Protein AF-A0A7S0X6V3-F1 (afdb_monomer)

InterPro domains:
  IPR002136 Large ribosomal subunit protein uL4 [PF00573] (30-255)
  IPR013005 Large ribosomal subunit protein uL4-like [MF_01328_B] (22-260)
  IPR013005 Large ribosomal subunit protein uL4-like [PTHR10746] (16-263)
  IPR013005 Large ribosomal subunit protein uL4-like [TIGR03953] (31-161)
  IPR023574 Large ribosomal subunit protein uL4 domain superfamily [G3DSA:3.40.1370.10] (2-264)
  IPR023574 Large ribosomal subunit protein uL4 domain superfamily [SSF52166] (16-256)

Sequence (265 aa):
MDTVSKDQGKHVDKVLQVYTIDGVPTGKEVTLPGRIFDIPLRVDIVHRVVVWQRNKRRRSTHKTKNRSEVSGTTRKARPQKGSGRARVGDLRAPQMRGGGVSHGPVLHSFATGLQRKVRRLGLKVALSAKAAEGRIVIVESLHEGVEYKTKLFLSSLD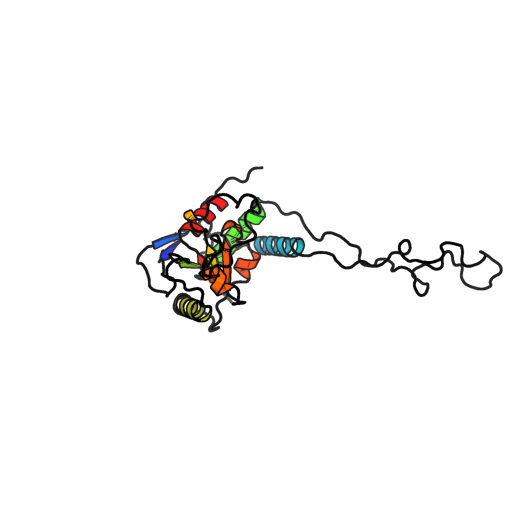RLLGRQSLAAGEKVHSVLCGEIPPTEAQGALPSKRKDTDRNDSGGRSGKMVPTWVSNAKRASKNLPHVQIMNQFGLNVYDILWHRSLALTPDALEALVLRLDAPIKR

pLDDT: mean 79.16, std 20.38, range [28.28, 97.31]

Structure (mmCIF, N/CA/C/O backbone):
data_AF-A0A7S0X6V3-F1
#
_entry.id   AF-A0A7S0X6V3-F1
#
loop_
_atom_site.group_PDB
_atom_site.id
_atom_site.type_symbol
_atom_site.label_atom_id
_atom_site.label_alt_id
_atom_site.label_comp_id
_atom_site.label_asym_id
_atom_site.label_entity_id
_atom_site.label_seq_id
_atom_site.pdbx_PDB_ins_code
_atom_site.Cartn_x
_atom_site.Cartn_y
_atom_site.Cartn_z
_atom_site.occupancy
_atom_site.B_iso_or_equiv
_atom_site.auth_seq_id
_atom_site.auth_comp_id
_atom_site.auth_asym_id
_atom_site.auth_atom_id
_atom_site.pdbx_PDB_model_num
ATOM 1 N N . MET A 1 1 ? -18.382 -18.788 -2.570 1.00 36.31 1 MET A N 1
ATOM 2 C CA . MET A 1 1 ? -18.227 -18.030 -3.827 1.00 36.31 1 MET A CA 1
ATOM 3 C C . MET A 1 1 ? -19.195 -16.851 -3.938 1.00 36.31 1 MET A C 1
ATOM 5 O O . MET A 1 1 ? -19.122 -16.186 -4.947 1.00 36.31 1 MET A O 1
ATOM 9 N N . ASP A 1 2 ? -19.942 -16.470 -2.890 1.00 37.06 2 ASP A N 1
ATOM 10 C CA . ASP A 1 2 ? -20.592 -15.149 -2.808 1.00 37.06 2 ASP A CA 1
ATOM 11 C C . ASP A 1 2 ? -20.510 -14.635 -1.360 1.00 37.06 2 ASP A C 1
ATOM 13 O O . ASP A 1 2 ? -21.331 -14.986 -0.521 1.00 37.06 2 ASP A O 1
ATOM 17 N N . THR A 1 3 ? -19.469 -13.867 -1.025 1.00 51.84 3 THR A N 1
ATOM 18 C CA . THR A 1 3 ? -19.384 -13.131 0.260 1.00 51.84 3 THR A CA 1
ATOM 19 C C . THR A 1 3 ? -19.585 -11.629 0.079 1.00 51.84 3 THR A C 1
ATOM 21 O O . THR A 1 3 ? -19.480 -10.876 1.043 1.00 51.84 3 THR A O 1
ATOM 24 N N . VAL A 1 4 ? -19.832 -11.169 -1.150 1.00 54.88 4 VAL A N 1
ATOM 25 C CA . VAL A 1 4 ? -20.069 -9.753 -1.432 1.00 54.88 4 VAL A CA 1
ATOM 26 C C . VAL A 1 4 ? -21.572 -9.520 -1.370 1.00 54.88 4 VAL A C 1
ATOM 28 O O . VAL A 1 4 ? -22.328 -10.107 -2.141 1.00 54.88 4 VAL A O 1
ATOM 31 N N . SER A 1 5 ? -22.002 -8.693 -0.419 1.00 58.12 5 SER A N 1
ATOM 32 C CA . SER A 1 5 ? -23.400 -8.287 -0.291 1.00 58.12 5 SER A CA 1
ATOM 33 C C . SER A 1 5 ? -23.900 -7.697 -1.614 1.00 58.12 5 SER A C 1
ATOM 35 O O . SER A 1 5 ? -23.288 -6.772 -2.152 1.00 58.12 5 SER A O 1
ATOM 37 N N . LYS A 1 6 ? -25.030 -8.207 -2.126 1.00 64.19 6 LYS A N 1
ATOM 38 C CA . LYS A 1 6 ? -25.701 -7.688 -3.333 1.00 64.19 6 LYS A CA 1
ATOM 39 C C . LYS A 1 6 ? -26.156 -6.227 -3.180 1.00 64.19 6 LYS A C 1
ATOM 41 O O . LYS A 1 6 ? -26.493 -5.595 -4.175 1.00 64.19 6 LYS A O 1
ATOM 46 N N . ASP A 1 7 ? -26.137 -5.691 -1.960 1.00 71.25 7 ASP A N 1
ATOM 47 C CA . ASP A 1 7 ? -26.557 -4.328 -1.630 1.00 71.25 7 ASP A CA 1
ATOM 48 C C . ASP A 1 7 ? -25.443 -3.271 -1.715 1.00 71.25 7 ASP A C 1
ATOM 50 O O . ASP A 1 7 ? -25.714 -2.097 -1.469 1.00 71.25 7 ASP A O 1
ATOM 54 N N . GLN A 1 8 ? -24.206 -3.650 -2.058 1.00 80.25 8 GLN A N 1
ATOM 55 C CA . GLN A 1 8 ? -23.086 -2.705 -2.104 1.00 80.25 8 GLN A CA 1
ATOM 56 C C . GLN A 1 8 ? -23.262 -1.646 -3.208 1.00 80.25 8 GLN A C 1
ATOM 58 O O . GLN A 1 8 ? -23.486 -1.973 -4.375 1.00 80.25 8 GLN A O 1
ATOM 63 N N . GLY A 1 9 ? -23.044 -0.376 -2.858 1.00 82.62 9 GLY A N 1
ATOM 64 C CA . GLY A 1 9 ? -23.076 0.752 -3.794 1.00 82.62 9 GLY A CA 1
ATOM 65 C C . GLY A 1 9 ? -24.333 1.617 -3.726 1.00 82.62 9 GLY A C 1
ATOM 66 O O . GLY A 1 9 ? -24.572 2.400 -4.645 1.00 82.62 9 GLY A O 1
ATOM 67 N N . LYS A 1 10 ? -25.120 1.496 -2.651 1.00 87.56 10 LYS A N 1
ATOM 68 C CA . LYS A 1 10 ? -26.278 2.360 -2.370 1.00 87.56 10 LYS A CA 1
ATOM 69 C C . LYS A 1 10 ? -25.886 3.656 -1.648 1.00 87.56 10 LYS A C 1
ATOM 71 O O . LYS A 1 10 ? -26.738 4.515 -1.445 1.00 87.56 10 LYS A O 1
ATOM 76 N N . HIS A 1 11 ? -24.608 3.811 -1.301 1.00 90.69 11 HIS A N 1
ATOM 77 C CA . HIS A 1 11 ? -24.063 4.935 -0.544 1.00 90.69 11 HIS A CA 1
ATOM 78 C C . HIS A 1 11 ? -24.711 5.114 0.833 1.00 90.69 11 HIS A C 1
ATOM 80 O O . HIS A 1 11 ? -24.843 6.240 1.309 1.00 90.69 11 HIS A O 1
ATOM 86 N N . VAL A 1 12 ? -25.082 4.009 1.480 1.00 91.69 12 VAL A N 1
ATOM 87 C CA . VAL A 1 12 ? -25.728 4.031 2.797 1.00 91.69 12 VAL A CA 1
ATOM 88 C C . VAL A 1 12 ? -24.676 4.161 3.897 1.00 91.69 12 VAL A C 1
ATOM 90 O O . VAL A 1 12 ? -23.632 3.505 3.864 1.00 91.69 12 VAL A O 1
ATOM 93 N N . ASP A 1 13 ? -24.952 5.021 4.874 1.00 93.06 13 ASP A N 1
ATOM 94 C CA . ASP A 1 13 ? -24.109 5.181 6.055 1.00 93.06 13 ASP A CA 1
ATOM 95 C C . ASP A 1 13 ? -24.223 3.951 6.967 1.00 93.06 13 ASP A C 1
ATOM 97 O O . ASP A 1 13 ? -25.305 3.395 7.164 1.00 93.06 13 ASP A O 1
ATOM 101 N N . LYS A 1 14 ? -23.098 3.516 7.541 1.00 90.31 14 LYS A N 1
ATOM 102 C CA . LYS A 1 14 ? -23.041 2.343 8.425 1.00 90.31 14 LYS A CA 1
ATOM 103 C C . LYS A 1 14 ? -22.566 2.758 9.808 1.00 90.31 14 LYS A C 1
ATOM 105 O O . LYS A 1 14 ? -21.504 3.355 9.931 1.00 90.31 14 LYS A O 1
ATOM 110 N N . VAL A 1 15 ? -23.315 2.411 10.847 1.00 93.25 15 VAL A N 1
ATOM 111 C CA . VAL A 1 15 ? -22.931 2.693 12.237 1.00 93.25 15 VAL A CA 1
ATOM 112 C C . VAL A 1 15 ? -22.128 1.516 12.788 1.00 93.25 15 VAL A C 1
ATOM 114 O O . VAL A 1 15 ? -22.522 0.361 12.624 1.00 93.25 15 VAL A O 1
ATOM 117 N N . LEU A 1 16 ? -20.977 1.801 13.399 1.00 89.88 16 LEU A N 1
ATOM 118 C CA . LEU A 1 16 ? -20.125 0.815 14.064 1.00 89.88 16 LEU A CA 1
ATOM 119 C C . LEU A 1 16 ? -19.905 1.195 15.528 1.00 89.88 16 LEU A C 1
ATOM 121 O O . LEU A 1 16 ? -19.721 2.364 15.856 1.00 89.88 16 LEU A O 1
ATOM 125 N N . GLN A 1 17 ? -19.856 0.188 16.396 1.00 90.94 17 GLN A N 1
ATOM 126 C CA . GLN A 1 17 ? -19.476 0.370 17.795 1.00 90.94 17 GLN A CA 1
ATOM 127 C C . GLN A 1 17 ? -17.963 0.556 17.938 1.00 90.94 17 GLN A C 1
ATOM 129 O O . GLN A 1 17 ? -17.173 -0.041 17.199 1.00 90.94 17 GLN A O 1
ATOM 134 N N . VAL A 1 18 ? -17.573 1.364 18.921 1.00 90.31 18 VAL A N 1
ATOM 135 C CA . VAL A 1 18 ? -16.180 1.582 19.312 1.00 90.31 18 VAL A CA 1
ATOM 136 C C . VAL A 1 18 ? -15.782 0.580 20.390 1.00 90.31 18 VAL A C 1
ATOM 138 O O . VAL A 1 18 ? -16.495 0.388 21.378 1.00 90.31 18 VAL A O 1
ATOM 141 N N . TYR A 1 19 ? -14.615 -0.029 20.203 1.00 89.12 19 TYR A N 1
ATOM 142 C CA . TYR A 1 19 ? -14.031 -0.990 21.129 1.00 89.12 19 TYR A CA 1
ATOM 143 C C . TYR A 1 19 ? -12.747 -0.442 21.752 1.00 89.12 19 TYR A C 1
ATOM 145 O O . TYR A 1 19 ? -11.976 0.272 21.113 1.00 89.12 19 TYR A O 1
ATOM 153 N N . THR A 1 20 ? -12.462 -0.837 22.985 1.00 88.06 20 THR A N 1
ATOM 154 C CA . THR A 1 20 ? -11.122 -0.727 23.570 1.00 88.06 20 THR A CA 1
ATOM 155 C C . THR A 1 20 ? -10.186 -1.760 22.927 1.00 88.06 20 THR A C 1
ATOM 157 O O . THR A 1 20 ? -10.645 -2.746 22.347 1.00 88.06 20 THR A O 1
ATOM 160 N N . ILE A 1 21 ? -8.866 -1.590 23.060 1.00 81.75 21 ILE A N 1
ATOM 161 C CA . ILE A 1 21 ? -7.863 -2.525 22.514 1.00 81.75 21 ILE A CA 1
ATOM 162 C C . ILE A 1 21 ? -8.059 -3.982 22.971 1.00 81.75 21 ILE A C 1
ATOM 164 O O . ILE A 1 21 ? -7.702 -4.903 22.244 1.00 81.75 21 ILE A O 1
ATOM 168 N N . ASP A 1 22 ? -8.670 -4.201 24.138 1.00 81.31 22 ASP A N 1
ATOM 169 C CA . ASP A 1 22 ? -8.970 -5.531 24.682 1.00 81.31 22 ASP A CA 1
ATOM 170 C C . ASP A 1 22 ? -10.305 -6.129 24.197 1.00 81.31 22 ASP A C 1
ATOM 172 O O . ASP A 1 22 ? -10.704 -7.206 24.643 1.00 81.31 22 ASP A O 1
ATOM 176 N N . GLY A 1 23 ? -11.007 -5.457 23.279 1.00 79.94 23 GLY A N 1
ATOM 177 C CA . GLY A 1 23 ? -12.264 -5.942 22.702 1.00 79.94 23 GLY A CA 1
ATOM 178 C C . GLY A 1 23 ? -13.483 -5.770 23.611 1.00 79.94 23 GLY A C 1
ATOM 179 O O . GLY A 1 23 ? -14.465 -6.504 23.468 1.00 79.94 23 GLY A O 1
ATOM 180 N N . VAL A 1 24 ? -13.418 -4.831 24.557 1.00 86.25 24 VAL A N 1
ATOM 181 C CA . VAL A 1 24 ? -14.560 -4.388 25.370 1.00 86.25 24 VAL A CA 1
ATOM 182 C C . VAL A 1 24 ? -15.268 -3.249 24.626 1.00 86.25 24 VAL A C 1
ATOM 184 O O . VAL A 1 24 ? -14.579 -2.341 24.162 1.00 86.25 24 VAL A O 1
ATOM 187 N N . PRO A 1 25 ? -16.602 -3.282 24.457 1.00 86.94 25 PRO A N 1
ATOM 188 C CA . PRO A 1 25 ? -17.326 -2.176 23.842 1.00 86.94 25 PRO A CA 1
ATOM 189 C C . PRO A 1 25 ? -17.357 -0.968 24.790 1.00 86.94 25 PRO A C 1
ATOM 191 O O . PRO A 1 25 ? -17.760 -1.097 25.944 1.00 86.94 25 PRO A O 1
ATOM 194 N N . THR A 1 26 ? -16.974 0.213 24.299 1.00 85.44 26 THR A N 1
ATOM 195 C CA . THR A 1 26 ? -17.006 1.469 25.077 1.00 85.44 26 THR A CA 1
ATOM 196 C C . THR A 1 26 ? -18.430 2.059 25.144 1.00 85.44 26 THR A C 1
ATOM 198 O O . THR A 1 26 ? -18.697 2.973 25.917 1.00 85.44 26 THR A O 1
ATOM 201 N N . GLY A 1 27 ? -19.363 1.567 24.318 1.00 85.44 27 GLY A N 1
ATOM 202 C CA . GLY A 1 27 ? -20.728 2.104 24.190 1.00 85.44 27 GLY A CA 1
ATOM 203 C C . GLY A 1 27 ? -20.831 3.357 23.311 1.00 85.44 27 GLY A C 1
ATOM 204 O O . GLY A 1 27 ? -21.928 3.848 23.068 1.00 85.44 27 GLY A O 1
ATOM 205 N N . LYS A 1 28 ? -19.701 3.859 22.799 1.00 90.06 28 LYS A N 1
ATOM 206 C CA . LYS A 1 28 ? -19.657 4.905 21.770 1.00 90.06 28 LYS A CA 1
ATOM 207 C C . LYS A 1 28 ? -19.908 4.287 20.395 1.00 90.06 28 LYS A C 1
ATOM 209 O O . LYS A 1 28 ? -19.438 3.183 20.108 1.00 90.06 28 LYS A O 1
ATOM 214 N N . GLU A 1 29 ? -20.583 5.031 19.533 1.00 92.69 29 GLU A N 1
ATOM 215 C CA . GLU A 1 29 ? -20.846 4.652 18.147 1.00 92.69 29 GLU A CA 1
ATOM 216 C C . GLU A 1 29 ? -20.225 5.668 17.192 1.00 92.69 29 GLU A C 1
ATOM 218 O O . GLU A 1 29 ? -20.128 6.857 17.496 1.00 92.69 29 GLU A O 1
ATOM 223 N N . VAL A 1 30 ? -19.775 5.189 16.036 1.00 93.44 30 VAL A N 1
ATOM 224 C CA . VAL A 1 30 ? -19.155 6.001 14.991 1.00 93.44 30 VAL A CA 1
ATOM 225 C C . VAL A 1 30 ? -19.796 5.667 13.652 1.00 93.44 30 VAL A C 1
ATOM 227 O O . VAL A 1 30 ? -19.927 4.501 13.272 1.00 93.44 30 VAL A O 1
ATOM 230 N N . THR A 1 31 ? -20.164 6.709 12.912 1.00 94.06 31 THR A N 1
ATOM 231 C CA . THR A 1 31 ? -20.789 6.586 11.594 1.00 94.06 31 THR A CA 1
ATOM 232 C C . THR A 1 31 ? -19.733 6.535 10.494 1.00 94.06 31 THR A C 1
ATOM 234 O O . THR A 1 31 ? -18.937 7.458 10.317 1.00 94.06 31 THR A O 1
ATOM 237 N N . LEU A 1 32 ? -19.750 5.465 9.702 1.00 92.75 32 LEU A N 1
ATOM 238 C CA . LEU A 1 32 ? -19.005 5.353 8.457 1.00 92.75 32 LEU A CA 1
ATOM 239 C C . LEU A 1 32 ? -19.811 5.974 7.307 1.00 92.75 32 LEU A C 1
ATOM 241 O O . LEU A 1 32 ? -20.892 5.470 6.994 1.00 92.75 32 LEU A O 1
ATOM 245 N N . PRO A 1 33 ? -19.285 7.003 6.621 1.00 94.38 33 PRO A N 1
ATOM 246 C CA . PRO A 1 33 ? -19.995 7.637 5.518 1.00 94.38 33 PRO A CA 1
ATOM 247 C C . PRO A 1 33 ? -20.059 6.736 4.271 1.00 94.38 33 PRO A C 1
ATOM 249 O O . PRO A 1 33 ? -19.025 6.367 3.695 1.00 94.38 33 PRO A O 1
ATOM 252 N N . GLY A 1 34 ? -21.264 6.462 3.771 1.00 92.44 34 GLY A N 1
ATOM 253 C CA . GLY A 1 34 ? -21.536 5.603 2.615 1.00 92.44 34 GLY A CA 1
ATOM 254 C C . GLY A 1 34 ? -20.912 6.108 1.309 1.00 92.44 34 GLY A C 1
ATOM 255 O O . GLY A 1 34 ? -20.477 5.328 0.460 1.00 92.44 34 GLY A O 1
ATOM 256 N N . ARG A 1 35 ? -20.699 7.424 1.176 1.00 93.38 35 ARG A N 1
ATOM 257 C CA . ARG A 1 35 ? -19.948 8.027 0.048 1.00 93.38 35 ARG A CA 1
ATOM 258 C C . ARG A 1 35 ? -18.486 7.556 -0.080 1.00 93.38 35 ARG A C 1
ATOM 260 O O . ARG A 1 35 ? -17.839 7.815 -1.101 1.00 93.38 35 ARG A O 1
ATOM 267 N N . ILE A 1 36 ? -17.918 6.950 0.964 1.00 93.31 36 ILE A N 1
ATOM 268 C CA . ILE A 1 36 ? -16.539 6.435 0.997 1.00 93.31 36 ILE A CA 1
ATOM 269 C C . ILE A 1 36 ? -16.519 4.926 1.244 1.00 93.31 36 ILE A C 1
ATOM 271 O O . ILE A 1 36 ? -15.701 4.241 0.627 1.00 93.31 36 ILE A O 1
ATOM 275 N N . PHE A 1 37 ? -17.385 4.442 2.135 1.00 93.44 37 PHE A N 1
ATOM 276 C CA . PHE A 1 37 ? -17.401 3.060 2.617 1.00 93.44 37 PHE A CA 1
ATOM 277 C C . PHE A 1 37 ? -18.503 2.188 1.994 1.00 93.44 37 PHE A C 1
ATOM 279 O O . PHE A 1 37 ? -18.546 0.998 2.285 1.00 93.44 37 PHE A O 1
ATOM 286 N N . ASP A 1 38 ? -19.345 2.735 1.114 1.00 93.31 38 ASP A N 1
ATOM 287 C CA . ASP A 1 38 ? -20.352 1.981 0.360 1.00 93.31 38 ASP A CA 1
ATOM 288 C C . ASP A 1 38 ? -20.376 2.402 -1.123 1.00 93.31 38 ASP A C 1
ATOM 290 O O . ASP A 1 38 ? -21.374 2.858 -1.679 1.00 93.31 38 ASP A O 1
ATOM 294 N N . ILE A 1 39 ? -19.213 2.311 -1.774 1.00 92.94 39 ILE A N 1
ATOM 295 C CA . ILE A 1 39 ? -19.074 2.459 -3.230 1.00 92.94 39 ILE A CA 1
ATOM 296 C C . ILE A 1 39 ? -19.229 1.086 -3.896 1.00 92.94 39 ILE A C 1
ATOM 298 O O . ILE A 1 39 ? -18.716 0.102 -3.348 1.00 92.94 39 ILE A O 1
ATOM 302 N N . PRO A 1 40 ? -19.844 1.003 -5.096 1.00 92.56 40 PRO A N 1
ATOM 303 C CA . PRO A 1 40 ? -19.907 -0.241 -5.857 1.00 92.56 40 PRO A CA 1
ATOM 304 C C . PRO A 1 40 ? -18.521 -0.863 -6.056 1.00 92.56 40 PRO A C 1
ATOM 306 O O . PRO A 1 40 ? -17.532 -0.176 -6.349 1.00 92.56 40 PRO A O 1
ATOM 309 N N . LEU A 1 41 ? -18.453 -2.186 -5.917 1.00 91.56 41 LEU A N 1
ATOM 310 C CA . LEU A 1 41 ? -17.210 -2.929 -6.057 1.00 91.56 41 LEU A CA 1
ATOM 311 C C . LEU A 1 41 ? -16.686 -2.837 -7.497 1.00 91.56 41 LEU A C 1
ATOM 313 O O . LEU A 1 41 ? -17.323 -3.281 -8.448 1.00 91.56 41 LEU A O 1
ATOM 317 N N . ARG A 1 42 ? -15.487 -2.271 -7.653 1.00 92.69 42 ARG A N 1
ATOM 318 C CA . ARG A 1 42 ? -14.823 -2.059 -8.946 1.00 92.69 42 ARG A CA 1
ATOM 319 C C . ARG A 1 42 ? -13.413 -2.631 -8.953 1.00 92.69 42 ARG A C 1
ATOM 321 O O . ARG A 1 42 ? -12.432 -1.944 -8.650 1.00 92.69 42 ARG A O 1
ATOM 328 N N . VAL A 1 43 ? -13.322 -3.915 -9.295 1.00 94.00 43 VAL A N 1
ATOM 329 C CA . VAL A 1 43 ? -12.063 -4.679 -9.315 1.00 94.00 43 VAL A CA 1
ATOM 330 C C . VAL A 1 43 ? -11.078 -4.117 -10.349 1.00 94.00 43 VAL A C 1
ATOM 332 O O . VAL A 1 43 ? -9.874 -4.087 -10.102 1.00 94.00 43 VAL A O 1
ATOM 335 N N . ASP A 1 44 ? -11.582 -3.581 -11.463 1.00 95.81 44 ASP A N 1
ATOM 336 C CA . ASP A 1 44 ? -10.803 -2.932 -12.524 1.00 95.81 44 ASP A CA 1
ATOM 337 C C . ASP A 1 44 ? -9.946 -1.766 -11.999 1.00 95.81 44 ASP A C 1
ATOM 339 O O . ASP A 1 44 ? -8.744 -1.680 -12.277 1.00 95.81 44 ASP A O 1
ATOM 343 N N . ILE A 1 45 ? -10.549 -0.877 -11.205 1.00 95.94 45 ILE A N 1
ATOM 344 C CA . ILE A 1 45 ? -9.874 0.297 -10.643 1.00 95.94 45 ILE A CA 1
ATOM 345 C C . ILE A 1 45 ? -8.859 -0.125 -9.586 1.00 95.94 45 ILE A C 1
ATOM 347 O O . ILE A 1 45 ? -7.728 0.371 -9.581 1.00 95.94 45 ILE A O 1
ATOM 351 N N . VAL A 1 46 ? -9.246 -1.054 -8.713 1.00 96.06 46 VAL A N 1
ATOM 352 C CA . VAL A 1 46 ? -8.373 -1.573 -7.658 1.00 96.06 46 VAL A CA 1
ATOM 353 C C . VAL A 1 46 ? -7.136 -2.234 -8.266 1.00 96.06 46 VAL A C 1
ATOM 355 O O . VAL A 1 46 ? -6.015 -1.887 -7.891 1.00 96.06 46 VAL A O 1
ATOM 358 N N . HIS A 1 47 ? -7.317 -3.094 -9.273 1.00 96.81 47 HIS A N 1
ATOM 359 C CA . HIS A 1 47 ? -6.221 -3.741 -9.990 1.00 96.81 47 HIS A CA 1
ATOM 360 C C . HIS A 1 47 ? -5.248 -2.716 -10.592 1.00 96.81 47 HIS A C 1
ATOM 362 O O . HIS A 1 47 ? -4.040 -2.801 -10.362 1.00 96.81 47 HIS A O 1
ATOM 368 N N . ARG A 1 48 ? -5.753 -1.685 -11.287 1.00 96.75 48 ARG A N 1
ATOM 369 C CA . ARG A 1 48 ? -4.905 -0.618 -11.856 1.00 96.75 48 ARG A CA 1
ATOM 370 C C . ARG A 1 48 ? -4.079 0.101 -10.790 1.00 96.75 48 ARG A C 1
ATOM 372 O O . ARG A 1 48 ? -2.896 0.361 -11.011 1.00 96.75 48 ARG A O 1
ATOM 379 N N . VAL A 1 49 ? -4.673 0.415 -9.636 1.00 97.31 49 VAL A N 1
ATOM 380 C CA . VAL A 1 49 ? -3.957 1.075 -8.533 1.00 97.31 49 VAL A CA 1
ATOM 381 C C . VAL A 1 49 ? -2.888 0.157 -7.939 1.00 97.31 49 VAL A C 1
ATOM 383 O O . VAL A 1 49 ? -1.773 0.618 -7.699 1.00 97.31 49 VAL A O 1
ATOM 386 N N . VAL A 1 50 ? -3.180 -1.132 -7.759 1.00 96.38 50 VAL A N 1
ATOM 387 C CA . VAL A 1 50 ? -2.218 -2.117 -7.238 1.00 96.38 50 VAL A CA 1
ATOM 388 C C . VAL A 1 50 ? -1.031 -2.293 -8.185 1.00 96.38 50 VAL A C 1
ATOM 390 O O . VAL A 1 50 ? 0.118 -2.219 -7.745 1.00 96.38 50 VAL A O 1
ATOM 393 N N . VAL A 1 51 ? -1.275 -2.464 -9.489 1.00 96.56 51 VAL A N 1
ATOM 394 C CA . VAL A 1 51 ? -0.200 -2.564 -10.491 1.00 96.56 51 VAL A CA 1
ATOM 395 C C . VAL A 1 51 ? 0.649 -1.295 -10.497 1.00 96.56 51 VAL A C 1
ATOM 397 O O . VAL A 1 51 ? 1.876 -1.375 -10.452 1.00 96.56 51 VAL A O 1
ATOM 400 N N . TRP A 1 52 ? 0.013 -0.121 -10.460 1.00 97.06 52 TRP A N 1
ATOM 401 C CA . TRP A 1 52 ? 0.710 1.161 -10.357 1.00 97.06 52 TRP A CA 1
ATOM 402 C C . TRP A 1 52 ? 1.609 1.239 -9.108 1.00 97.06 52 TRP A C 1
ATOM 404 O O . TRP A 1 52 ? 2.776 1.626 -9.210 1.00 97.06 52 TRP A O 1
ATOM 414 N N . GLN A 1 53 ? 1.108 0.826 -7.938 1.00 95.38 53 GLN A N 1
ATOM 415 C CA . GLN A 1 53 ? 1.882 0.802 -6.691 1.00 95.38 53 GLN A CA 1
ATOM 416 C C . GLN A 1 53 ? 3.076 -0.155 -6.773 1.00 95.38 53 GLN A C 1
ATOM 418 O O . GLN A 1 53 ? 4.187 0.232 -6.405 1.00 95.38 53 GLN A O 1
ATOM 423 N N . ARG A 1 54 ? 2.879 -1.377 -7.286 1.00 95.62 54 ARG A N 1
ATOM 424 C CA . ARG A 1 54 ? 3.956 -2.369 -7.449 1.00 95.62 54 ARG A CA 1
ATOM 425 C C . ARG A 1 54 ? 5.031 -1.878 -8.415 1.00 95.62 54 ARG A C 1
ATOM 427 O O . ARG A 1 54 ? 6.213 -1.936 -8.089 1.00 95.62 54 ARG A O 1
ATOM 434 N N . ASN A 1 55 ? 4.625 -1.320 -9.552 1.00 95.94 55 ASN A N 1
ATOM 435 C CA . ASN A 1 55 ? 5.534 -0.763 -10.549 1.00 95.94 55 ASN A CA 1
ATOM 436 C C . ASN A 1 55 ? 6.338 0.423 -10.005 1.00 95.94 55 ASN A C 1
ATOM 438 O O . ASN A 1 55 ? 7.530 0.529 -10.276 1.00 95.94 55 ASN A O 1
ATOM 442 N N . LYS A 1 56 ? 5.723 1.281 -9.178 1.00 94.38 56 LYS A N 1
ATOM 443 C CA . LYS A 1 56 ? 6.420 2.398 -8.525 1.00 94.38 56 LYS A CA 1
ATOM 444 C C . LYS A 1 56 ? 7.401 1.943 -7.434 1.00 94.38 56 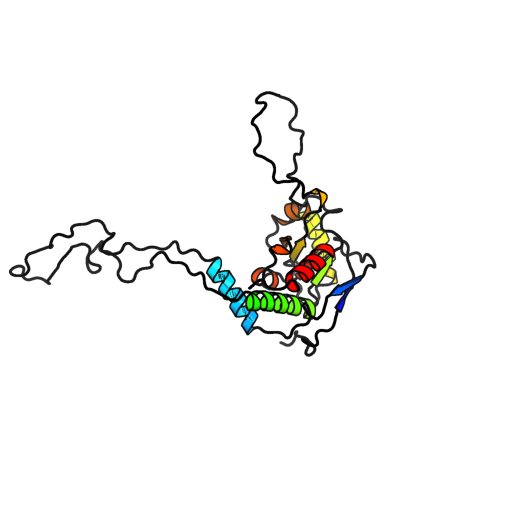LYS A C 1
ATOM 446 O O . LYS A 1 56 ? 8.412 2.604 -7.227 1.00 94.38 56 LYS A O 1
ATOM 451 N N . ARG A 1 57 ? 7.110 0.839 -6.732 1.00 93.56 57 ARG A N 1
ATOM 452 C CA . ARG A 1 57 ? 8.012 0.238 -5.727 1.00 93.56 57 ARG A CA 1
ATOM 453 C C . ARG A 1 57 ? 9.190 -0.509 -6.374 1.00 93.56 57 ARG A C 1
ATOM 455 O O . ARG A 1 57 ? 10.235 -0.654 -5.746 1.00 93.56 57 ARG A O 1
ATOM 462 N N . ARG A 1 58 ? 9.040 -0.990 -7.613 1.00 94.31 58 ARG A N 1
ATOM 463 C CA . ARG A 1 58 ? 10.066 -1.767 -8.323 1.00 94.31 58 ARG A CA 1
ATOM 464 C C . ARG A 1 58 ? 11.237 -0.881 -8.758 1.00 94.31 58 ARG A C 1
ATOM 466 O O . ARG A 1 58 ? 11.061 0.079 -9.503 1.00 94.31 58 ARG A O 1
ATOM 473 N N . ARG A 1 59 ? 12.453 -1.267 -8.367 1.00 93.50 59 ARG A N 1
ATOM 474 C CA . ARG A 1 59 ? 13.706 -0.644 -8.814 1.00 93.50 59 ARG A CA 1
ATOM 475 C C . ARG A 1 59 ? 14.404 -1.543 -9.832 1.00 93.50 59 ARG A C 1
ATOM 477 O O . ARG A 1 59 ? 14.549 -2.738 -9.591 1.00 93.50 59 ARG A O 1
ATOM 484 N N . SER A 1 60 ? 14.847 -0.981 -10.957 1.00 94.75 60 SER A N 1
ATOM 485 C CA . SER A 1 60 ? 15.753 -1.690 -11.866 1.00 94.75 60 SER A CA 1
ATOM 486 C C . SER A 1 60 ? 17.177 -1.626 -11.316 1.00 94.75 60 SER A C 1
ATOM 488 O O . SER A 1 60 ? 17.706 -0.539 -11.091 1.00 94.75 60 SER A O 1
ATOM 490 N N . THR A 1 61 ? 17.778 -2.788 -11.072 1.00 94.31 61 THR A N 1
ATOM 491 C CA . THR A 1 61 ? 19.188 -2.936 -10.662 1.00 94.31 61 THR A CA 1
ATOM 492 C C . THR A 1 61 ? 19.987 -3.810 -11.625 1.00 94.31 61 THR A C 1
ATOM 494 O O . THR A 1 61 ? 21.211 -3.756 -11.638 1.00 94.31 61 THR A O 1
ATOM 497 N N . HIS A 1 62 ? 19.305 -4.586 -12.465 1.00 92.38 62 HIS A N 1
ATOM 498 C CA . HIS A 1 62 ? 19.918 -5.355 -13.538 1.00 92.38 62 HIS A CA 1
ATOM 499 C C . HIS A 1 62 ? 20.403 -4.452 -14.680 1.00 92.38 62 HIS A C 1
ATOM 501 O O . HIS A 1 62 ? 19.643 -3.650 -15.228 1.00 92.38 62 HIS A O 1
ATOM 507 N N . LYS A 1 63 ? 21.680 -4.609 -15.034 1.00 95.44 63 LYS A N 1
ATOM 508 C CA . LYS A 1 63 ? 22.315 -3.995 -16.198 1.00 95.44 63 LYS A CA 1
ATOM 509 C C . LYS A 1 63 ? 23.330 -4.967 -16.782 1.00 95.44 63 LYS A C 1
ATOM 511 O O . LYS A 1 63 ? 24.216 -5.426 -16.065 1.00 95.44 63 LYS A O 1
ATOM 516 N N . THR A 1 64 ? 23.239 -5.241 -18.075 1.00 95.25 64 THR A N 1
ATOM 517 C CA . THR A 1 64 ? 24.320 -5.889 -18.826 1.00 95.25 64 THR A CA 1
ATOM 518 C C . THR A 1 64 ? 25.215 -4.850 -19.478 1.00 95.25 64 THR A C 1
ATOM 520 O O . THR A 1 64 ? 24.765 -3.754 -19.808 1.00 95.25 64 THR A O 1
ATOM 523 N N . LYS A 1 65 ? 26.482 -5.205 -19.701 1.00 95.06 65 LYS A N 1
ATOM 524 C CA . LYS A 1 65 ? 27.381 -4.365 -20.488 1.00 95.06 65 LYS A CA 1
ATOM 525 C C . LYS A 1 65 ? 27.048 -4.521 -21.965 1.00 95.06 65 LYS A C 1
ATOM 527 O O . LYS A 1 65 ? 27.144 -5.622 -22.516 1.00 95.06 65 LYS A O 1
ATOM 532 N N . ASN A 1 66 ? 26.688 -3.412 -22.598 1.00 94.19 66 ASN A N 1
ATOM 533 C CA . ASN A 1 66 ? 26.589 -3.365 -24.050 1.00 94.19 66 ASN A CA 1
ATOM 534 C C . ASN A 1 66 ? 27.988 -3.467 -24.672 1.00 94.19 66 ASN A C 1
ATOM 536 O O . ASN A 1 66 ? 29.000 -3.212 -24.019 1.00 94.19 66 ASN A O 1
ATOM 540 N N . ARG A 1 67 ? 28.046 -3.778 -25.969 1.00 92.62 67 ARG A N 1
ATOM 541 C CA . ARG A 1 67 ? 29.271 -3.799 -26.791 1.00 92.62 67 ARG A CA 1
ATOM 542 C C . ARG A 1 67 ? 30.221 -2.617 -26.528 1.00 92.62 67 ARG A C 1
ATOM 544 O O . ARG A 1 67 ? 31.435 -2.797 -26.501 1.00 92.62 67 ARG A O 1
ATOM 551 N N . SER A 1 68 ? 29.673 -1.414 -26.362 1.00 91.69 68 SER A N 1
ATOM 552 C CA . SER A 1 68 ? 30.436 -0.182 -26.122 1.00 91.69 68 SER A CA 1
ATOM 553 C C . SER A 1 68 ? 31.044 -0.104 -24.718 1.00 91.69 68 SER A C 1
ATOM 555 O O . SER A 1 68 ? 32.107 0.486 -24.550 1.00 91.69 68 SER A O 1
ATOM 557 N N . GLU A 1 69 ? 30.396 -0.716 -23.728 1.00 93.94 69 GLU A N 1
ATOM 558 C CA . GLU A 1 69 ? 30.785 -0.689 -22.312 1.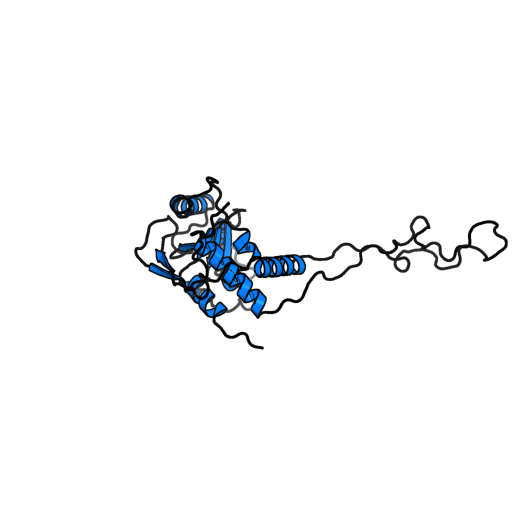00 93.94 69 GLU A CA 1
ATOM 559 C C . GLU A 1 69 ? 31.733 -1.837 -21.932 1.00 93.94 69 GLU A C 1
ATOM 561 O O . GLU A 1 69 ? 32.403 -1.786 -20.898 1.00 93.94 69 GLU A O 1
ATOM 566 N N . VAL A 1 70 ? 31.782 -2.898 -22.741 1.00 94.94 70 VAL A N 1
ATOM 567 C CA . VAL A 1 70 ? 32.732 -4.002 -22.566 1.00 94.94 70 VAL A CA 1
ATOM 568 C C . VAL A 1 70 ? 34.153 -3.526 -22.873 1.00 94.94 70 VAL A C 1
ATOM 570 O O . VAL A 1 70 ? 34.403 -2.885 -23.894 1.00 94.94 70 VAL A O 1
ATOM 573 N N . SER A 1 71 ? 35.097 -3.861 -21.992 1.00 93.44 71 SER A N 1
ATOM 574 C CA . SER A 1 71 ? 36.521 -3.586 -22.203 1.00 93.44 71 SER A CA 1
ATOM 575 C C . SER A 1 71 ? 37.099 -4.534 -23.257 1.00 93.44 71 SER A C 1
ATOM 577 O O . SER A 1 71 ? 36.809 -5.726 -23.250 1.00 93.44 71 SER A O 1
ATOM 579 N N . GLY A 1 72 ? 37.912 -4.015 -24.176 1.00 89.94 72 GLY A N 1
ATOM 580 C CA . GLY A 1 72 ? 38.525 -4.801 -25.250 1.00 89.94 72 GLY A CA 1
ATOM 581 C C . GLY A 1 72 ? 39.042 -3.929 -26.392 1.00 89.94 72 GLY A C 1
ATOM 582 O O . GLY A 1 72 ? 39.020 -2.707 -26.301 1.00 89.94 72 GLY A O 1
ATOM 583 N N . THR A 1 73 ? 39.457 -4.515 -27.511 1.00 88.88 73 THR A N 1
ATOM 584 C CA . THR A 1 73 ? 39.934 -3.740 -28.670 1.00 88.88 73 THR A CA 1
ATOM 585 C C . THR A 1 73 ? 38.788 -3.411 -29.640 1.00 88.88 73 THR A C 1
ATOM 587 O O . THR A 1 73 ? 38.028 -4.301 -30.028 1.00 88.88 73 THR A O 1
ATOM 590 N N . THR A 1 74 ? 38.674 -2.138 -30.043 1.00 88.69 74 THR A N 1
ATOM 591 C CA . THR A 1 74 ? 37.762 -1.674 -31.118 1.00 88.69 74 THR A CA 1
ATOM 592 C C . THR A 1 74 ? 38.445 -1.698 -32.491 1.00 88.69 74 THR A C 1
ATOM 594 O O . THR A 1 74 ? 37.789 -1.600 -33.526 1.00 88.69 74 THR A O 1
ATOM 597 N N . ARG A 1 75 ? 39.777 -1.859 -32.515 1.00 90.81 75 ARG A N 1
ATOM 598 C CA . ARG A 1 75 ? 40.544 -2.096 -33.740 1.00 90.81 75 ARG A CA 1
ATOM 599 C C . ARG A 1 75 ? 40.020 -3.344 -34.440 1.00 90.81 75 ARG A C 1
ATOM 601 O O . ARG A 1 75 ? 39.702 -4.350 -33.804 1.00 90.81 75 ARG A O 1
ATOM 608 N N . LYS A 1 76 ? 39.991 -3.277 -35.768 1.00 91.62 76 LYS A N 1
ATOM 609 C CA . LYS A 1 76 ? 39.609 -4.406 -36.602 1.00 91.62 76 LYS A CA 1
ATOM 610 C C . LYS A 1 76 ? 40.466 -5.630 -36.269 1.00 91.62 76 LYS A C 1
ATOM 612 O O . LYS A 1 76 ? 41.690 -5.557 -36.348 1.00 91.62 76 LYS A O 1
ATOM 617 N N . ALA A 1 77 ? 39.826 -6.744 -35.922 1.00 90.38 77 ALA A N 1
ATOM 618 C CA . ALA A 1 77 ? 40.513 -7.957 -35.481 1.00 90.38 77 ALA A CA 1
ATOM 619 C C . ALA A 1 77 ? 41.447 -8.534 -36.557 1.00 90.38 77 ALA A C 1
ATOM 621 O O . ALA A 1 77 ? 42.455 -9.156 -36.235 1.00 90.38 77 ALA A O 1
ATOM 622 N N . ARG A 1 78 ? 41.100 -8.344 -37.837 1.00 91.12 78 ARG A N 1
ATOM 623 C CA . ARG A 1 78 ? 41.869 -8.827 -38.991 1.00 91.12 78 ARG A CA 1
ATOM 624 C C . ARG A 1 78 ? 41.516 -8.087 -40.289 1.00 91.12 78 ARG A C 1
ATOM 626 O O . ARG A 1 78 ? 40.451 -7.468 -40.358 1.00 91.12 78 ARG A O 1
ATOM 633 N N . PRO A 1 79 ? 42.358 -8.167 -41.335 1.00 92.19 79 PRO A N 1
ATOM 634 C CA . PRO A 1 79 ? 42.079 -7.555 -42.633 1.00 92.19 79 PRO A CA 1
ATOM 635 C C . PRO A 1 79 ? 40.752 -8.019 -43.251 1.00 92.19 79 PRO A C 1
ATOM 637 O O . PRO A 1 79 ? 40.276 -9.128 -43.000 1.00 92.19 79 PRO A O 1
ATOM 640 N N . GLN A 1 80 ? 40.147 -7.163 -44.085 1.00 92.19 80 GLN A N 1
ATOM 641 C CA . GLN A 1 80 ? 38.841 -7.434 -44.713 1.00 92.19 80 GLN A CA 1
ATOM 642 C C . GLN A 1 80 ? 38.865 -8.645 -45.661 1.00 92.19 80 GLN A C 1
ATOM 644 O O . GLN A 1 80 ? 37.833 -9.288 -45.861 1.00 92.19 80 GLN A O 1
ATOM 649 N N . LYS A 1 81 ? 40.026 -8.925 -46.265 1.00 92.94 81 LYS A N 1
ATOM 650 C CA . LYS A 1 81 ? 40.272 -9.983 -47.254 1.00 92.94 81 LYS A CA 1
ATOM 651 C C . LYS A 1 81 ? 41.613 -10.669 -46.946 1.00 92.94 81 LYS A C 1
ATOM 653 O O . LYS A 1 81 ? 42.404 -10.128 -46.181 1.00 92.94 81 LYS A O 1
ATOM 658 N N . GLY A 1 82 ? 41.837 -11.860 -47.504 1.00 91.25 82 GLY A N 1
ATOM 659 C CA . GLY A 1 82 ? 43.105 -12.600 -47.377 1.00 91.25 82 GLY A CA 1
ATOM 660 C C . GLY A 1 82 ? 43.250 -13.488 -46.134 1.00 91.25 82 GLY A C 1
ATOM 661 O O . GLY A 1 82 ? 44.286 -14.109 -45.964 1.00 91.25 82 GLY A O 1
ATOM 662 N N . SER A 1 83 ? 42.229 -13.583 -45.268 1.00 88.75 83 SER A N 1
ATOM 663 C CA . SER A 1 83 ? 42.311 -14.367 -44.017 1.00 88.75 83 SER A CA 1
ATOM 664 C C . SER A 1 83 ? 41.549 -15.698 -44.016 1.00 88.75 83 SER A C 1
ATOM 666 O O . SER A 1 83 ? 41.575 -16.389 -43.004 1.00 88.75 83 SER A O 1
ATOM 668 N N . GLY A 1 84 ? 40.803 -16.031 -45.076 1.00 93.00 84 GLY A N 1
ATOM 669 C CA . GLY A 1 84 ? 40.077 -17.306 -45.212 1.00 93.00 84 GLY A CA 1
ATOM 670 C C . GLY A 1 84 ? 38.973 -17.600 -44.179 1.00 93.00 84 GLY A C 1
ATOM 671 O O . GLY A 1 84 ? 38.349 -18.649 -44.251 1.00 93.00 84 GLY A O 1
ATOM 672 N N . ARG A 1 85 ? 38.694 -16.707 -43.213 1.00 92.69 85 ARG A N 1
ATOM 673 C CA . ARG A 1 85 ? 37.619 -16.899 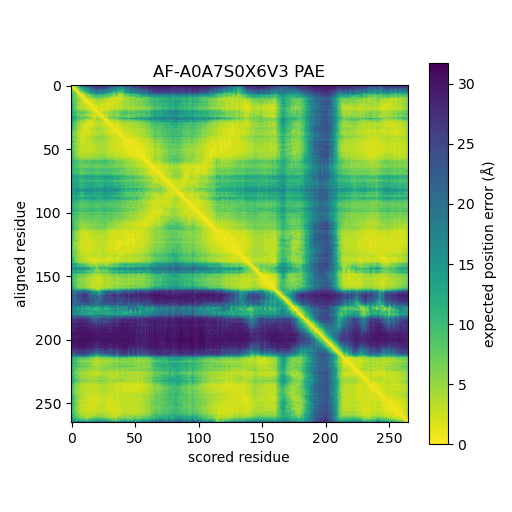-42.212 1.00 92.69 85 ARG A CA 1
ATOM 674 C C . ARG A 1 85 ? 36.599 -15.743 -42.227 1.00 92.69 85 ARG A C 1
ATOM 676 O O . ARG A 1 85 ? 36.847 -14.721 -42.859 1.00 92.69 85 ARG A O 1
ATOM 683 N N . ALA A 1 86 ? 35.483 -15.881 -41.503 1.00 91.44 86 ALA A N 1
ATOM 684 C CA . ALA A 1 86 ? 34.359 -14.923 -41.507 1.00 91.44 86 ALA A CA 1
ATOM 685 C C . ALA A 1 86 ? 34.756 -13.449 -41.261 1.00 91.44 86 ALA A C 1
ATOM 687 O O . ALA A 1 86 ? 35.636 -13.149 -40.461 1.00 91.44 86 ALA A O 1
ATOM 688 N N . ARG A 1 87 ? 34.095 -12.479 -41.892 1.00 91.25 87 ARG A N 1
ATOM 689 C CA . ARG A 1 87 ? 34.423 -11.058 -41.666 1.00 91.25 87 ARG A CA 1
ATOM 690 C C . ARG A 1 87 ? 34.120 -10.656 -40.218 1.00 91.25 87 ARG A C 1
ATOM 692 O O . ARG A 1 87 ? 33.026 -10.905 -39.729 1.00 91.25 87 ARG A O 1
ATOM 699 N N . VAL A 1 88 ? 35.087 -10.033 -39.542 1.00 91.12 88 VAL A N 1
ATOM 700 C CA . VAL A 1 88 ? 34.944 -9.558 -38.155 1.00 91.12 88 VAL A CA 1
ATOM 701 C C . VAL A 1 88 ? 35.455 -8.125 -38.060 1.00 91.12 88 VAL A C 1
ATOM 703 O O . VAL A 1 88 ? 36.520 -7.803 -38.591 1.00 91.12 88 VAL A O 1
ATOM 706 N N . GLY A 1 89 ? 34.668 -7.276 -37.402 1.00 90.62 89 GLY A N 1
ATOM 707 C CA . GLY A 1 89 ? 35.042 -5.914 -37.039 1.00 90.62 89 GLY A CA 1
ATOM 708 C C . GLY A 1 89 ? 35.833 -5.912 -35.737 1.00 90.62 89 GLY A C 1
ATOM 709 O O . GLY A 1 89 ? 37.030 -6.180 -35.738 1.00 90.62 89 GLY A O 1
ATOM 710 N N . ASP A 1 90 ? 35.156 -5.629 -34.632 1.00 90.69 90 ASP A N 1
ATOM 711 C CA . ASP A 1 90 ? 35.706 -5.574 -33.280 1.00 90.69 90 ASP A CA 1
ATOM 712 C C . ASP A 1 90 ? 35.574 -6.907 -32.527 1.00 90.69 90 ASP A C 1
ATOM 714 O O . ASP A 1 90 ? 34.698 -7.728 -32.795 1.00 90.69 90 ASP A O 1
ATOM 718 N N . LEU A 1 91 ? 36.444 -7.115 -31.533 1.00 90.81 91 LEU A N 1
ATOM 719 C CA . LEU A 1 91 ? 36.404 -8.307 -30.672 1.00 90.81 91 LEU A CA 1
ATOM 720 C C . LEU A 1 91 ? 35.355 -8.199 -29.549 1.00 90.81 91 LEU A C 1
ATOM 722 O O . LEU A 1 91 ? 35.085 -9.188 -28.879 1.00 90.81 91 LEU A O 1
ATOM 726 N N . ARG A 1 92 ? 34.747 -7.018 -29.357 1.00 94.31 92 ARG A N 1
ATOM 727 C CA . ARG A 1 92 ? 33.695 -6.756 -28.352 1.00 94.31 92 ARG A CA 1
ATOM 728 C C . ARG A 1 92 ? 32.284 -7.156 -28.816 1.00 94.31 92 ARG A C 1
ATOM 730 O O . ARG A 1 92 ? 31.316 -6.961 -28.078 1.00 94.31 92 ARG A O 1
ATOM 737 N N . ALA A 1 93 ? 32.151 -7.651 -30.045 1.00 92.25 93 ALA A N 1
ATOM 738 C CA . ALA A 1 93 ? 30.873 -8.016 -30.643 1.00 92.25 93 ALA A CA 1
ATOM 739 C C . ALA A 1 93 ? 30.193 -9.185 -29.891 1.00 92.25 93 ALA A C 1
ATOM 741 O O . ALA A 1 93 ? 30.898 -10.052 -29.378 1.00 92.25 93 ALA A O 1
ATOM 742 N N . PRO A 1 94 ? 28.849 -9.252 -29.833 1.00 94.56 94 PRO A N 1
ATOM 743 C CA . PRO A 1 94 ? 28.113 -10.220 -29.006 1.00 94.56 94 PRO A CA 1
ATOM 744 C C . PRO A 1 94 ? 28.383 -11.691 -29.345 1.00 94.56 94 PRO A C 1
ATOM 746 O O . PRO A 1 94 ? 28.318 -12.548 -28.472 1.00 94.56 94 PRO A O 1
ATOM 749 N N . GLN A 1 95 ? 28.710 -11.994 -30.602 1.00 92.50 95 GLN A N 1
ATOM 750 C CA . GLN A 1 95 ? 29.064 -13.343 -31.047 1.00 92.50 95 GLN A CA 1
ATOM 751 C C . GLN A 1 95 ? 30.465 -13.795 -30.599 1.00 92.50 95 GLN A C 1
ATOM 753 O O . GLN A 1 95 ? 30.806 -14.970 -30.719 1.00 92.50 95 GLN A O 1
ATOM 758 N N . MET A 1 96 ? 31.306 -12.870 -30.129 1.00 91.44 96 MET A N 1
ATOM 759 C CA . MET A 1 96 ? 32.651 -13.164 -29.640 1.00 91.44 96 MET A CA 1
ATOM 760 C C . MET A 1 96 ? 32.605 -13.553 -28.158 1.00 91.44 96 MET A C 1
ATOM 762 O O . MET A 1 96 ? 31.805 -13.031 -27.382 1.00 91.44 96 MET A O 1
ATOM 766 N N . ARG A 1 97 ? 33.514 -14.436 -27.726 1.00 91.81 97 ARG A N 1
ATOM 767 C CA . ARG A 1 9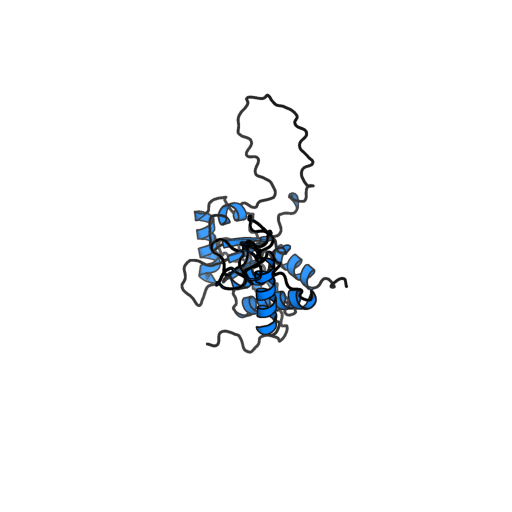7 ? 33.667 -14.766 -26.300 1.00 91.81 97 ARG A CA 1
ATOM 768 C C . ARG A 1 97 ? 34.099 -13.519 -25.524 1.00 91.81 97 ARG A C 1
ATOM 770 O O . ARG A 1 97 ? 35.066 -12.868 -25.905 1.00 91.81 97 ARG A O 1
ATOM 777 N N . GLY A 1 98 ? 33.382 -13.200 -24.446 1.00 91.44 98 GLY A N 1
ATOM 778 C CA . GLY A 1 98 ? 33.609 -11.982 -23.661 1.00 91.44 98 GLY A CA 1
ATOM 779 C C . GLY A 1 98 ? 33.067 -10.699 -24.305 1.00 91.44 98 GLY A C 1
ATOM 780 O O . GLY A 1 98 ? 33.347 -9.616 -23.797 1.00 91.44 98 GLY A O 1
ATOM 781 N N . GLY A 1 99 ? 32.309 -10.803 -25.403 1.00 93.94 99 GLY A N 1
ATOM 782 C CA . GLY A 1 99 ? 31.624 -9.679 -26.037 1.00 93.94 99 GLY A CA 1
ATOM 783 C C . GLY A 1 99 ? 30.452 -9.131 -25.218 1.00 93.94 99 GLY A C 1
ATOM 784 O O . GLY A 1 99 ? 30.014 -9.726 -24.233 1.00 93.94 99 GLY A O 1
ATOM 785 N N . GLY A 1 100 ? 29.940 -7.966 -25.623 1.00 95.12 100 GLY A N 1
ATOM 786 C CA . GLY A 1 100 ? 28.767 -7.357 -24.984 1.00 95.12 100 GLY A CA 1
ATOM 787 C C . GLY A 1 100 ? 27.479 -8.132 -25.241 1.00 95.12 100 GLY A C 1
ATOM 788 O O . GLY A 1 100 ? 27.345 -8.800 -26.259 1.00 95.12 100 GLY A O 1
ATOM 789 N N . VAL A 1 101 ? 26.501 -8.013 -24.345 1.00 96.19 101 VAL A N 1
ATOM 790 C CA . VAL A 1 101 ? 25.199 -8.683 -24.500 1.00 96.19 101 VAL A CA 1
ATOM 791 C C . VAL A 1 101 ? 24.292 -7.837 -25.395 1.00 96.19 101 VAL A C 1
ATOM 793 O O . VAL A 1 101 ? 24.081 -6.657 -25.117 1.00 96.19 101 VAL A O 1
ATOM 796 N N . SER A 1 102 ? 23.744 -8.425 -26.463 1.00 94.12 102 SER A N 1
ATOM 797 C CA . SER A 1 102 ? 22.746 -7.755 -27.311 1.00 94.12 102 SER A CA 1
ATOM 798 C C . SER A 1 102 ? 21.350 -7.874 -26.700 1.00 94.12 102 SER A C 1
ATOM 800 O O . SER A 1 102 ? 20.991 -8.943 -26.214 1.00 94.12 102 SER A O 1
ATOM 802 N N . HIS A 1 103 ? 20.571 -6.787 -26.720 1.00 93.94 103 HIS A N 1
ATOM 803 C CA . HIS A 1 103 ? 19.224 -6.702 -26.123 1.00 93.94 103 HIS A CA 1
ATOM 804 C C . HIS A 1 103 ? 19.146 -7.155 -24.655 1.00 93.94 103 HIS A C 1
ATOM 806 O O . HIS A 1 103 ? 18.100 -7.593 -24.178 1.00 93.94 103 HIS A O 1
ATOM 812 N N . GLY A 1 104 ? 20.259 -7.040 -23.930 1.00 93.81 104 GLY A N 1
ATOM 813 C CA . GLY A 1 104 ? 20.294 -7.322 -22.506 1.00 93.81 104 GLY A CA 1
ATOM 814 C C . GLY A 1 104 ? 19.579 -6.240 -21.685 1.00 93.81 104 GLY A C 1
ATOM 815 O O . GLY A 1 104 ? 19.288 -5.148 -22.185 1.00 93.81 104 GLY A O 1
ATOM 816 N N . PRO A 1 105 ? 19.270 -6.525 -20.412 1.00 94.94 105 PRO A N 1
ATOM 817 C CA . PRO A 1 105 ? 18.591 -5.580 -19.542 1.00 94.94 105 PRO A CA 1
ATOM 818 C C . PRO A 1 105 ? 19.401 -4.295 -19.344 1.00 94.94 105 PRO A C 1
ATOM 820 O O . PRO A 1 105 ? 20.602 -4.321 -19.065 1.00 94.94 105 PRO A O 1
ATOM 823 N N . VAL A 1 106 ? 18.703 -3.164 -19.420 1.00 92.56 106 VAL A N 1
ATOM 824 C CA . VAL A 1 106 ? 19.240 -1.824 -19.156 1.00 92.56 106 VAL A CA 1
ATOM 825 C C . VAL A 1 106 ? 18.558 -1.242 -17.916 1.00 92.56 106 VAL A C 1
ATOM 827 O O . VAL A 1 106 ? 17.387 -1.530 -17.641 1.00 92.56 106 VAL A O 1
ATOM 830 N N . LEU A 1 107 ? 19.274 -0.399 -17.166 1.00 94.50 107 LEU A N 1
ATOM 831 C CA . LEU A 1 107 ? 18.679 0.371 -16.072 1.00 94.50 107 LEU A CA 1
ATOM 832 C C . LEU A 1 107 ? 17.578 1.279 -16.628 1.00 94.50 107 LEU A C 1
ATOM 834 O O . LEU A 1 107 ? 17.829 2.125 -17.479 1.00 94.50 107 LEU A O 1
ATOM 838 N N . HIS A 1 108 ? 16.360 1.104 -16.132 1.00 91.81 108 HIS A N 1
ATOM 839 C CA . HIS A 1 108 ? 15.198 1.895 -16.519 1.00 91.81 108 HIS A CA 1
ATOM 840 C C . HIS A 1 108 ? 14.229 2.011 -15.339 1.00 91.81 108 HIS A C 1
ATOM 842 O O . HIS A 1 108 ? 14.350 1.298 -14.339 1.00 91.81 108 HIS A O 1
ATOM 848 N N . SER A 1 109 ? 13.265 2.922 -15.440 1.00 94.38 109 SER A N 1
ATOM 849 C CA . SER A 1 109 ? 12.195 3.051 -14.452 1.00 94.38 109 SER A CA 1
ATOM 850 C C . SER A 1 109 ? 10.980 2.234 -14.879 1.00 94.38 109 SER A C 1
ATOM 852 O O . SER A 1 109 ? 10.534 2.345 -16.017 1.00 94.38 109 SER A O 1
ATOM 854 N N . PHE A 1 110 ? 10.417 1.455 -13.954 1.00 94.88 110 PHE A N 1
ATOM 855 C CA . PHE A 1 110 ? 9.136 0.767 -14.152 1.00 94.88 110 PHE A CA 1
ATOM 856 C C . PHE A 1 110 ? 7.934 1.651 -13.785 1.00 94.88 110 PHE A C 1
ATOM 858 O O . PHE A 1 110 ? 6.788 1.238 -13.956 1.00 94.88 110 PHE A O 1
ATOM 865 N N . ALA A 1 111 ? 8.167 2.847 -13.234 1.00 95.56 111 ALA A N 1
ATOM 866 C CA . ALA A 1 111 ? 7.103 3.694 -12.717 1.00 95.56 111 ALA A CA 1
ATOM 867 C C . ALA A 1 111 ? 6.161 4.154 -13.839 1.00 95.56 111 ALA A C 1
ATOM 869 O O . ALA A 1 111 ? 6.585 4.716 -14.844 1.00 95.56 111 ALA A O 1
ATOM 870 N N . THR A 1 112 ? 4.862 3.960 -13.623 1.00 94.88 112 THR A N 1
ATOM 871 C CA . THR A 1 112 ? 3.797 4.375 -14.545 1.00 94.88 112 THR A CA 1
ATOM 872 C C . THR A 1 112 ? 3.001 5.541 -13.959 1.00 94.88 112 THR A C 1
ATOM 874 O O . THR A 1 112 ? 2.912 5.719 -12.738 1.00 94.88 112 THR A O 1
ATOM 877 N N . GLY A 1 113 ? 2.429 6.374 -14.829 1.00 95.19 113 GLY A N 1
ATOM 878 C CA . GLY A 1 113 ? 1.498 7.432 -14.439 1.00 95.19 113 GLY A CA 1
ATOM 879 C C . GLY A 1 113 ? 0.100 6.875 -14.149 1.00 95.19 113 GLY A C 1
ATOM 880 O O . GLY A 1 113 ? -0.330 5.907 -14.762 1.00 95.19 113 GLY A O 1
ATOM 881 N N . LEU A 1 114 ? -0.625 7.501 -13.219 1.00 94.94 114 LEU A N 1
ATOM 882 C CA . LEU A 1 114 ? -2.041 7.204 -12.959 1.00 94.94 114 LEU A CA 1
ATOM 883 C C . LEU A 1 114 ? -2.732 8.457 -12.422 1.00 94.94 114 LEU A C 1
ATOM 885 O O . LEU A 1 114 ? -2.155 9.137 -11.568 1.00 94.94 114 LEU A O 1
ATOM 889 N N . GLN A 1 115 ? -3.947 8.762 -12.880 1.00 95.25 115 GLN A N 1
ATOM 890 C CA . GLN A 1 115 ? -4.674 9.967 -12.476 1.00 95.25 115 GLN A CA 1
ATOM 891 C C . GLN A 1 115 ? -4.991 9.955 -10.972 1.00 95.25 115 GLN A C 1
ATOM 893 O O . GLN A 1 115 ? -5.374 8.932 -10.401 1.00 95.25 115 GLN A O 1
ATOM 898 N N . ARG A 1 116 ? -4.896 11.120 -10.315 1.00 92.81 116 ARG A N 1
ATOM 899 C CA . ARG A 1 116 ? -5.154 11.262 -8.865 1.00 92.81 116 ARG A CA 1
ATOM 900 C C . ARG A 1 116 ? -6.579 10.844 -8.482 1.00 92.81 116 ARG A C 1
ATOM 902 O O . ARG A 1 116 ? -6.760 10.186 -7.461 1.00 92.81 116 ARG A O 1
ATOM 909 N N . LYS A 1 117 ? -7.563 11.160 -9.334 1.00 93.94 117 LYS A N 1
ATOM 910 C CA . LYS A 1 117 ? -8.971 10.753 -9.173 1.00 93.94 117 LYS A CA 1
ATOM 911 C C . LYS A 1 117 ? -9.120 9.228 -9.124 1.00 93.94 117 LYS A C 1
ATOM 913 O O . LYS A 1 117 ? -9.778 8.715 -8.228 1.00 93.94 117 LYS A O 1
ATOM 918 N N . VAL A 1 118 ? -8.432 8.510 -10.016 1.00 95.38 118 VAL A N 1
ATOM 919 C CA . VAL A 1 118 ? -8.449 7.037 -10.072 1.00 95.38 118 VAL A CA 1
ATOM 920 C C . VAL A 1 118 ? -7.799 6.430 -8.828 1.00 95.38 118 VAL A C 1
ATOM 922 O O . VAL A 1 118 ? -8.344 5.497 -8.249 1.00 95.38 118 VAL A O 1
ATOM 925 N N . ARG A 1 119 ? -6.681 6.998 -8.352 1.00 94.38 119 ARG A N 1
ATOM 926 C CA . ARG A 1 119 ? -6.036 6.553 -7.099 1.00 94.38 119 ARG A CA 1
ATOM 927 C C . ARG A 1 119 ? -6.964 6.698 -5.894 1.00 94.38 119 ARG A C 1
ATOM 929 O O . ARG A 1 119 ? -7.065 5.778 -5.089 1.00 94.38 119 ARG A O 1
ATOM 936 N N . ARG A 1 120 ? -7.644 7.846 -5.778 1.00 93.94 120 ARG A N 1
ATOM 937 C CA . ARG A 1 120 ? -8.602 8.103 -4.697 1.00 93.94 120 ARG A CA 1
ATOM 938 C C . ARG A 1 120 ? -9.797 7.156 -4.783 1.00 93.94 120 ARG A C 1
ATOM 940 O O . ARG A 1 120 ? -10.181 6.594 -3.766 1.00 93.94 120 ARG A O 1
ATOM 947 N N . LEU A 1 121 ? -10.338 6.949 -5.983 1.00 95.00 121 LEU A N 1
ATOM 948 C CA . LEU A 1 121 ? -11.433 6.009 -6.207 1.00 95.00 121 LEU A CA 1
ATOM 949 C C . LEU A 1 121 ? -11.038 4.584 -5.803 1.00 95.00 121 LEU A C 1
ATOM 951 O O . LEU A 1 121 ? -11.781 3.948 -5.068 1.00 95.00 121 LEU A O 1
ATOM 955 N N . GLY A 1 122 ? -9.851 4.111 -6.195 1.00 95.88 122 GLY A N 1
ATOM 956 C CA . GLY A 1 122 ? -9.372 2.783 -5.800 1.00 95.88 122 GLY A CA 1
ATOM 957 C C . GLY A 1 122 ? -9.238 2.614 -4.287 1.00 95.88 122 GLY A C 1
ATOM 958 O O . GLY A 1 122 ? -9.542 1.544 -3.769 1.00 95.88 122 GLY A O 1
ATOM 959 N N . LEU A 1 123 ? -8.860 3.676 -3.568 1.00 94.44 123 LEU A N 1
ATOM 960 C CA . LEU A 1 123 ? -8.841 3.661 -2.106 1.00 94.44 123 LEU A CA 1
ATOM 961 C C . LEU A 1 123 ? -10.248 3.552 -1.507 1.00 94.44 123 LEU A C 1
ATOM 963 O O . LEU A 1 123 ? -10.452 2.737 -0.613 1.00 94.44 123 LEU A O 1
ATOM 967 N N . LYS A 1 124 ? -11.223 4.312 -2.022 1.00 95.06 124 LYS A N 1
ATOM 968 C CA . LYS A 1 124 ? -12.619 4.219 -1.567 1.00 95.06 124 LYS A CA 1
ATOM 969 C C . LYS A 1 124 ? -13.218 2.832 -1.830 1.00 95.06 124 LYS A C 1
ATOM 971 O O . LYS A 1 124 ? -13.835 2.260 -0.942 1.00 95.06 124 LYS A O 1
ATOM 976 N N . VAL A 1 125 ? -12.969 2.254 -3.008 1.00 95.25 125 VAL A N 1
ATOM 977 C CA . VAL A 1 125 ? -13.444 0.902 -3.358 1.00 95.25 125 VAL A CA 1
ATOM 978 C C . VAL A 1 125 ? -12.836 -0.159 -2.433 1.00 95.25 125 VAL A C 1
ATOM 980 O O . VAL A 1 125 ? -13.554 -1.038 -1.967 1.00 95.25 125 VAL A O 1
ATOM 983 N N . ALA A 1 126 ? -11.540 -0.063 -2.114 1.00 94.44 126 ALA A N 1
ATOM 984 C CA . ALA A 1 126 ? -10.888 -0.997 -1.192 1.00 94.44 126 ALA A CA 1
ATOM 985 C C . ALA A 1 126 ? -11.450 -0.904 0.239 1.00 94.44 126 ALA A C 1
ATOM 987 O O . ALA A 1 126 ? -11.692 -1.929 0.872 1.00 94.44 126 ALA A O 1
ATOM 988 N N . LEU A 1 127 ? -11.697 0.316 0.732 1.00 93.38 127 LEU A N 1
ATOM 989 C CA . LEU A 1 127 ? -12.339 0.539 2.032 1.00 93.38 127 LEU A CA 1
ATOM 990 C C . LEU A 1 127 ? -13.782 0.025 2.047 1.00 93.38 127 LEU A C 1
ATOM 992 O O . LEU A 1 127 ? -14.184 -0.624 3.008 1.00 93.38 127 LEU A O 1
ATOM 996 N N . SER A 1 128 ? -14.529 0.255 0.965 1.00 93.38 128 SER A N 1
ATOM 997 C CA . SER A 1 128 ? -15.906 -0.229 0.831 1.00 93.38 128 SER A CA 1
ATOM 998 C C . SER A 1 128 ? -15.974 -1.754 0.851 1.00 93.38 128 SER A C 1
ATOM 1000 O O . SER A 1 128 ? -16.799 -2.323 1.555 1.00 93.38 128 SER A O 1
ATOM 1002 N N . ALA A 1 129 ? -15.051 -2.431 0.158 1.00 91.56 129 ALA A N 1
ATOM 1003 C CA . ALA A 1 129 ? -14.964 -3.889 0.188 1.00 91.56 129 ALA A CA 1
ATOM 1004 C C . ALA A 1 129 ? -14.738 -4.420 1.617 1.00 91.56 129 ALA A C 1
ATOM 1006 O O . ALA A 1 129 ? -15.435 -5.331 2.051 1.00 91.56 129 ALA A O 1
ATOM 1007 N N . LYS A 1 130 ? -13.831 -3.805 2.392 1.00 88.81 130 LYS A N 1
ATOM 1008 C CA . LYS A 1 130 ? -13.605 -4.186 3.799 1.00 88.81 130 LYS A CA 1
ATOM 1009 C C . LYS A 1 130 ? -14.811 -3.913 4.696 1.00 88.81 130 LYS A C 1
ATOM 1011 O O . LYS A 1 130 ? -15.091 -4.710 5.591 1.00 88.81 130 LYS A O 1
ATOM 1016 N N . ALA A 1 131 ? -15.515 -2.805 4.470 1.00 90.06 131 ALA A N 1
ATOM 1017 C CA . ALA A 1 131 ? -16.715 -2.447 5.222 1.00 90.06 131 ALA A CA 1
ATOM 1018 C C . ALA A 1 131 ? -17.879 -3.414 4.947 1.00 90.06 131 ALA A C 1
ATOM 1020 O O . ALA A 1 131 ? -18.581 -3.811 5.885 1.00 90.06 131 ALA A O 1
ATOM 1021 N N . ALA A 1 132 ? -18.048 -3.815 3.681 1.00 89.31 132 ALA A N 1
ATOM 1022 C CA . ALA A 1 132 ? -19.038 -4.794 3.239 1.00 89.31 132 ALA A CA 1
ATOM 1023 C C . ALA A 1 132 ? -18.762 -6.185 3.831 1.00 89.31 132 ALA A C 1
ATOM 1025 O O . ALA A 1 132 ? -19.685 -6.848 4.290 1.00 89.31 132 ALA A O 1
ATOM 1026 N N . GLU A 1 133 ? -17.489 -6.585 3.915 1.00 85.94 133 GLU A N 1
ATOM 1027 C CA . GLU A 1 133 ? -17.066 -7.822 4.587 1.00 85.94 133 GLU A CA 1
ATOM 1028 C C . GLU A 1 133 ? -17.165 -7.756 6.125 1.00 85.94 133 GLU A C 1
ATOM 1030 O O . GLU A 1 133 ? -16.931 -8.764 6.788 1.00 85.94 133 GLU A O 1
ATOM 1035 N N . GLY A 1 134 ? -17.451 -6.586 6.711 1.00 86.06 134 GLY A N 1
ATOM 1036 C CA . GLY A 1 134 ? -17.483 -6.404 8.167 1.00 86.06 134 GLY A CA 1
ATOM 1037 C C . GLY A 1 134 ? -16.107 -6.496 8.836 1.00 86.06 134 GLY A C 1
ATOM 1038 O O . GLY A 1 134 ? -16.022 -6.786 10.021 1.00 86.06 134 GLY A O 1
ATOM 1039 N N . ARG A 1 135 ? -15.020 -6.255 8.091 1.00 86.12 135 ARG A N 1
ATOM 1040 C CA . ARG A 1 135 ? -13.630 -6.397 8.572 1.00 86.12 135 ARG A CA 1
ATOM 1041 C C . ARG A 1 135 ? -12.996 -5.082 9.034 1.00 86.12 135 ARG A C 1
ATOM 1043 O O . ARG A 1 135 ? -11.776 -5.010 9.189 1.00 86.12 135 ARG A O 1
ATOM 1050 N N . ILE A 1 136 ? -13.804 -4.037 9.202 1.00 88.56 136 ILE A N 1
ATOM 1051 C CA . ILE A 1 136 ? -13.378 -2.758 9.772 1.00 88.56 136 ILE A CA 1
ATOM 1052 C C . ILE A 1 136 ? -13.772 -2.735 11.243 1.00 88.56 136 ILE A C 1
ATOM 1054 O O . ILE A 1 136 ? -14.945 -2.905 11.561 1.00 88.56 136 ILE A O 1
ATOM 1058 N N . VAL A 1 137 ? -12.796 -2.484 12.111 1.00 88.62 137 VAL A N 1
ATOM 1059 C CA . VAL A 1 137 ? -12.984 -2.360 13.559 1.00 88.62 137 VAL A CA 1
ATOM 1060 C C . VAL A 1 137 ? -12.594 -0.953 13.980 1.00 88.62 137 VAL A C 1
ATOM 1062 O O . VAL A 1 137 ? -11.543 -0.453 13.572 1.00 88.62 137 VAL A O 1
ATOM 1065 N N . ILE A 1 138 ? -13.428 -0.311 14.793 1.00 89.81 138 ILE A N 1
ATOM 1066 C CA . ILE A 1 138 ? -13.117 1.000 15.363 1.00 89.81 138 ILE A CA 1
ATOM 1067 C C . ILE A 1 138 ? -12.577 0.803 16.777 1.00 89.81 138 ILE A C 1
ATOM 1069 O O . ILE A 1 138 ? -13.242 0.199 17.618 1.00 89.81 138 ILE A O 1
ATOM 1073 N N . VAL A 1 139 ? -11.361 1.294 17.015 1.00 87.50 139 VAL A N 1
ATOM 1074 C CA . VAL A 1 139 ? -10.654 1.181 18.296 1.00 87.50 139 VAL A CA 1
ATOM 1075 C C . VAL A 1 139 ? -10.502 2.565 18.902 1.00 87.50 139 VAL A C 1
ATOM 1077 O O . VAL A 1 139 ? -9.992 3.449 18.230 1.00 87.50 139 VAL A O 1
ATOM 1080 N N . GLU A 1 140 ? -10.902 2.758 20.155 1.00 85.38 140 GLU A N 1
ATOM 1081 C CA . GLU A 1 140 ? -10.877 4.066 20.825 1.00 85.38 140 GLU A CA 1
ATOM 1082 C C . GLU A 1 140 ? -9.498 4.732 20.765 1.00 85.38 140 GLU A C 1
ATOM 1084 O O . GLU A 1 140 ? -9.348 5.807 20.186 1.00 85.38 140 GLU A O 1
ATOM 1089 N N . SER A 1 141 ? -8.472 4.058 21.280 1.00 82.31 141 SER A N 1
ATOM 1090 C CA . SER A 1 141 ? -7.096 4.527 21.196 1.00 82.31 141 SER A CA 1
ATOM 1091 C C . SER A 1 141 ? -6.123 3.349 21.065 1.00 82.31 141 SER A C 1
ATOM 1093 O O . SER A 1 141 ? -6.338 2.252 21.577 1.00 82.31 141 SER A O 1
ATOM 1095 N N . LEU A 1 142 ? -5.036 3.568 20.320 1.00 75.19 142 LEU A N 1
ATOM 1096 C CA . LEU A 1 142 ? -3.918 2.620 20.169 1.00 75.19 142 LEU A CA 1
ATOM 1097 C C . LEU A 1 142 ? -2.729 2.996 21.070 1.00 75.19 142 LEU A C 1
ATOM 1099 O O . LEU A 1 142 ? -1.635 2.445 20.940 1.00 75.19 142 LEU A O 1
ATOM 1103 N N . HIS A 1 143 ? -2.899 3.999 21.929 1.00 71.19 143 HIS A N 1
ATOM 1104 C CA . HIS A 1 143 ? -1.821 4.601 22.715 1.00 71.19 143 HIS A CA 1
ATOM 1105 C C . HIS A 1 143 ? -1.998 4.349 24.204 1.00 71.19 143 HIS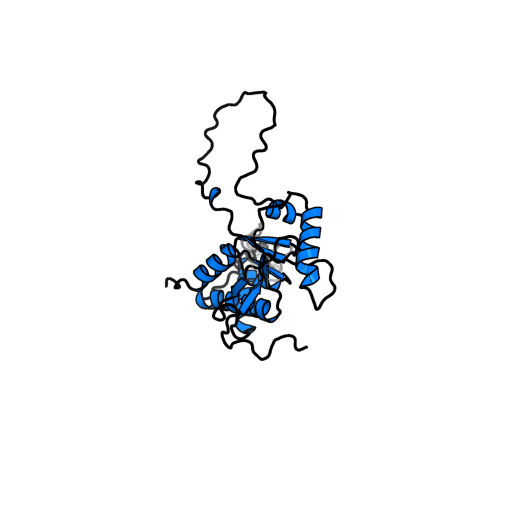 A C 1
ATOM 1107 O O . HIS A 1 143 ? -1.027 4.024 24.888 1.00 71.19 143 HIS A O 1
ATOM 1113 N N . GLU A 1 144 ? -3.227 4.468 24.689 1.00 69.31 144 GLU A N 1
ATOM 1114 C CA . GLU A 1 144 ? -3.542 4.339 26.103 1.00 69.31 144 GLU A CA 1
ATOM 1115 C C . GLU A 1 144 ? -3.629 2.853 26.466 1.00 69.31 144 GLU A C 1
ATOM 1117 O O . GLU A 1 144 ? -4.146 2.035 25.709 1.00 69.31 144 GLU A O 1
ATOM 1122 N N . GLY A 1 145 ? -3.034 2.477 27.599 1.00 67.31 145 GLY A N 1
ATOM 1123 C CA . GLY A 1 145 ? -3.053 1.094 28.091 1.00 67.31 145 GLY A CA 1
ATOM 1124 C C . GLY A 1 145 ? -2.151 0.098 27.345 1.00 67.31 145 GLY A C 1
ATOM 1125 O O . GLY A 1 145 ? -2.056 -1.054 27.761 1.00 67.31 145 GLY A O 1
ATOM 1126 N N . VAL A 1 146 ? -1.439 0.507 26.285 1.00 73.38 146 VAL A N 1
ATOM 1127 C CA . VAL A 1 146 ? -0.551 -0.401 25.535 1.00 73.38 146 VAL A CA 1
ATOM 1128 C C . VAL A 1 146 ? 0.880 -0.352 26.073 1.00 73.38 146 VAL A C 1
ATOM 1130 O O . VAL A 1 146 ? 1.628 0.608 25.856 1.00 73.38 146 VAL A O 1
ATOM 1133 N N . GLU A 1 147 ? 1.302 -1.438 26.721 1.00 78.81 147 GLU A N 1
ATOM 1134 C CA . GLU A 1 147 ? 2.710 -1.675 27.046 1.00 78.81 147 GLU A CA 1
ATOM 1135 C C . GLU A 1 147 ? 3.530 -2.034 25.795 1.00 78.81 147 GLU A C 1
ATOM 1137 O O . GLU A 1 147 ? 3.039 -2.643 24.843 1.00 78.81 147 GLU A O 1
ATOM 1142 N N . TYR A 1 148 ? 4.836 -1.751 25.815 1.00 79.75 148 TYR A N 1
ATOM 1143 C CA . TYR A 1 148 ? 5.770 -2.091 24.732 1.00 79.75 148 TYR A CA 1
ATOM 1144 C C . TYR A 1 148 ? 6.125 -3.596 24.669 1.00 79.75 148 TYR A C 1
ATOM 1146 O O . TYR A 1 148 ? 7.263 -3.967 24.387 1.00 79.75 148 TYR A O 1
ATOM 1154 N N . LYS A 1 149 ? 5.164 -4.491 24.926 1.00 85.62 149 LYS A N 1
ATOM 1155 C CA . LYS A 1 149 ? 5.357 -5.948 24.921 1.00 85.62 149 LYS A CA 1
ATOM 1156 C C . LYS A 1 149 ? 4.540 -6.603 23.811 1.00 85.62 149 LYS A C 1
ATOM 1158 O O . LYS A 1 149 ? 3.313 -6.572 23.824 1.00 85.62 149 LYS A O 1
ATOM 1163 N N . THR A 1 150 ? 5.236 -7.278 22.897 1.00 86.75 150 THR A N 1
ATOM 1164 C CA . THR A 1 150 ? 4.656 -7.997 21.746 1.00 86.75 150 THR A CA 1
ATOM 1165 C C . THR A 1 150 ? 3.608 -9.028 22.165 1.00 86.75 150 THR A C 1
ATOM 1167 O O . THR A 1 150 ? 2.548 -9.101 21.557 1.00 86.75 150 THR A O 1
ATOM 1170 N N . LYS A 1 151 ? 3.876 -9.798 23.230 1.00 86.75 151 LYS A N 1
ATOM 1171 C CA . LYS A 1 151 ? 2.975 -10.846 23.734 1.00 86.75 151 LYS A CA 1
ATOM 1172 C C . LYS A 1 151 ? 1.640 -10.286 24.231 1.00 86.75 151 LYS A C 1
ATOM 1174 O O . LYS A 1 151 ? 0.597 -10.845 23.910 1.00 86.75 151 LYS A O 1
ATOM 1179 N N . LEU A 1 152 ? 1.680 -9.196 25.001 1.00 86.69 152 LEU A N 1
ATOM 1180 C CA . LEU A 1 152 ? 0.467 -8.545 25.507 1.00 86.69 152 LEU A CA 1
ATOM 1181 C C . LEU A 1 152 ? -0.332 -7.951 24.349 1.00 86.69 152 LEU A C 1
ATOM 1183 O O . LEU A 1 152 ? -1.527 -8.194 24.235 1.00 86.69 152 LEU A O 1
ATOM 1187 N N . PHE A 1 153 ? 0.354 -7.272 23.433 1.00 83.88 153 PHE A N 1
ATOM 1188 C CA . PHE A 1 153 ? -0.281 -6.684 22.264 1.00 83.88 153 PHE A CA 1
ATOM 1189 C C . PHE A 1 153 ? -0.953 -7.734 21.363 1.00 83.88 153 PHE A C 1
ATOM 1191 O O . PHE A 1 153 ? -2.091 -7.534 20.953 1.00 83.88 153 PHE A O 1
ATOM 1198 N N . LEU A 1 154 ? -0.305 -8.882 21.125 1.00 84.75 154 LEU A N 1
ATOM 1199 C CA . LEU A 1 154 ? -0.923 -10.015 20.429 1.00 84.75 154 LEU A CA 1
ATOM 1200 C C . LEU A 1 154 ? -2.179 -10.507 21.147 1.00 84.75 154 LEU A C 1
ATOM 1202 O O . LEU A 1 154 ? -3.218 -10.632 20.516 1.00 84.75 154 LEU A O 1
ATOM 1206 N N . SER A 1 155 ? -2.112 -10.712 22.467 1.00 85.19 155 SER A N 1
ATOM 1207 C CA . SER A 1 155 ? -3.279 -11.174 23.225 1.00 85.19 155 SER A CA 1
ATOM 1208 C C . SER A 1 155 ? -4.460 -10.205 23.165 1.00 85.19 155 SER A C 1
ATOM 1210 O O . SER A 1 155 ? -5.605 -10.647 23.099 1.00 85.19 155 SER A O 1
ATOM 1212 N N . SER A 1 156 ? -4.204 -8.895 23.162 1.00 84.12 156 SER A N 1
ATOM 1213 C CA . SER A 1 156 ? -5.259 -7.887 23.042 1.00 84.12 156 SER A CA 1
ATOM 1214 C C . SER A 1 156 ? -5.845 -7.881 21.629 1.00 84.12 156 SER A C 1
ATOM 1216 O O . SER A 1 156 ? -7.063 -7.891 21.479 1.00 84.12 156 SER A O 1
ATOM 1218 N N . LEU A 1 157 ? -5.006 -7.990 20.591 1.00 80.75 157 LEU A N 1
ATOM 1219 C CA . LEU A 1 157 ? -5.471 -8.133 19.207 1.00 80.75 157 LEU A CA 1
ATOM 1220 C C . LEU A 1 157 ? -6.290 -9.409 18.985 1.00 80.75 157 LEU A C 1
ATOM 1222 O O . LEU A 1 157 ? -7.311 -9.353 18.302 1.00 80.75 157 LEU A O 1
ATOM 1226 N N . ASP A 1 158 ? -5.889 -10.529 19.585 1.00 82.12 158 ASP A N 1
ATOM 1227 C CA . ASP A 1 158 ? -6.626 -11.792 19.517 1.00 82.12 158 ASP A CA 1
ATOM 1228 C C . ASP A 1 158 ? -8.002 -11.671 20.183 1.00 82.12 158 ASP A C 1
ATOM 1230 O O . ASP A 1 158 ? -8.984 -12.200 19.670 1.00 82.12 158 ASP A O 1
ATOM 1234 N N . ARG A 1 159 ? -8.115 -10.937 21.297 1.00 83.19 159 ARG A N 1
ATOM 1235 C CA . ARG A 1 159 ? -9.414 -10.668 21.944 1.00 83.19 159 ARG A CA 1
ATOM 1236 C C . ARG A 1 159 ? -10.287 -9.737 21.108 1.00 83.19 159 ARG A C 1
ATOM 1238 O O . ARG A 1 159 ? -11.477 -10.005 20.942 1.00 83.19 159 ARG A O 1
ATOM 1245 N N . LEU A 1 160 ? -9.695 -8.667 20.579 1.00 79.88 160 LEU A N 1
ATOM 1246 C CA . LEU A 1 160 ? -10.377 -7.664 19.765 1.00 79.88 160 LEU A CA 1
ATOM 1247 C C . LEU A 1 160 ? -10.934 -8.277 18.476 1.00 79.88 160 LEU A C 1
ATOM 1249 O O . LEU A 1 160 ? -12.092 -8.066 18.123 1.00 79.88 160 LEU A O 1
ATOM 1253 N N . LEU A 1 161 ? -10.110 -9.055 17.776 1.00 73.75 161 LEU A N 1
ATOM 1254 C CA . LEU A 1 161 ? -10.439 -9.596 16.461 1.00 73.75 161 LEU A CA 1
ATOM 1255 C C . LEU A 1 161 ? -11.051 -10.990 16.535 1.00 73.75 161 LEU A C 1
ATOM 1257 O O . LEU A 1 161 ? -11.851 -11.325 15.670 1.00 73.75 161 LEU A O 1
ATOM 1261 N N . GLY A 1 162 ? -10.780 -11.772 17.580 1.00 62.56 162 GLY A N 1
ATOM 1262 C CA . GLY A 1 162 ? -11.348 -13.110 17.763 1.00 62.56 162 GLY A CA 1
ATOM 1263 C C . GLY A 1 162 ? -12.865 -13.120 17.969 1.00 62.56 162 GLY A C 1
ATOM 1264 O O . GLY A 1 162 ? -13.509 -14.108 17.630 1.00 62.56 162 GLY A O 1
ATOM 1265 N N . ARG A 1 163 ? -13.459 -12.016 18.455 1.00 48.44 163 ARG A N 1
ATOM 1266 C CA . ARG A 1 163 ? -14.923 -11.856 18.586 1.00 48.44 163 ARG A CA 1
ATOM 1267 C C . ARG A 1 163 ? -15.621 -11.437 17.288 1.00 48.44 163 ARG A C 1
ATOM 1269 O O . ARG A 1 163 ? -16.771 -11.806 17.082 1.00 48.44 163 ARG A O 1
ATOM 1276 N N . GLN A 1 164 ? -14.944 -10.683 16.420 1.00 48.72 164 GLN A N 1
ATOM 1277 C CA . GLN A 1 164 ? -15.509 -10.176 15.158 1.00 48.72 164 GLN A CA 1
ATOM 1278 C C . GLN A 1 164 ? -15.054 -10.960 13.918 1.00 48.72 164 GLN A C 1
ATOM 1280 O O . GLN A 1 164 ? -15.644 -10.834 12.847 1.00 48.72 164 GLN A O 1
ATOM 1285 N N . SER A 1 165 ? -14.028 -11.803 14.038 1.00 41.34 165 SER A N 1
ATOM 1286 C CA . SER A 1 165 ? -13.498 -12.618 12.946 1.00 41.34 165 SER A CA 1
ATOM 1287 C C . SER A 1 165 ? -14.289 -13.918 12.776 1.00 41.34 165 SER A C 1
ATOM 1289 O O . SER A 1 165 ? -13.762 -15.020 12.934 1.00 41.34 165 SER A O 1
ATOM 1291 N N . LEU A 1 166 ? -15.551 -13.800 12.367 1.00 40.00 166 LEU A N 1
ATOM 1292 C CA . LEU A 1 166 ? -16.240 -14.891 11.685 1.00 40.00 166 LEU A CA 1
ATOM 1293 C C . LEU A 1 166 ? -15.752 -14.986 10.224 1.00 40.00 166 LEU A C 1
ATOM 1295 O O . LEU A 1 166 ? -15.576 -13.983 9.532 1.00 40.00 166 LEU A O 1
ATOM 1299 N N . ALA A 1 167 ? -15.539 -16.235 9.786 1.00 33.34 167 ALA A N 1
ATOM 1300 C CA . ALA A 1 167 ? -15.321 -16.740 8.417 1.00 33.34 167 ALA A CA 1
ATOM 1301 C C . ALA A 1 167 ? -13.899 -17.121 7.938 1.00 33.34 167 ALA A C 1
ATOM 1303 O O . ALA A 1 167 ? -13.729 -17.397 6.757 1.00 33.34 167 ALA A O 1
ATOM 1304 N N . ALA A 1 168 ? -12.862 -17.193 8.778 1.00 31.67 168 ALA A N 1
ATOM 1305 C CA . ALA A 1 168 ? -11.747 -18.134 8.541 1.00 31.67 168 ALA A CA 1
ATOM 1306 C C . ALA A 1 168 ? -10.943 -18.290 9.831 1.00 31.67 168 ALA A C 1
ATOM 1308 O O . ALA A 1 168 ? -10.402 -17.308 10.333 1.00 31.67 168 ALA A O 1
ATOM 1309 N N . GLY A 1 169 ? -10.890 -19.507 10.365 1.00 30.94 169 GLY A N 1
ATOM 1310 C CA . GLY A 1 169 ? -10.190 -19.856 11.599 1.00 30.94 169 GLY A CA 1
ATOM 1311 C C . GLY A 1 169 ? -8.665 -19.825 11.488 1.00 30.94 169 GLY A C 1
ATOM 1312 O O . GLY A 1 169 ? -8.017 -20.823 11.778 1.00 30.94 169 GLY A O 1
ATOM 1313 N N . GLU A 1 170 ? -8.079 -18.695 11.102 1.00 39.53 170 GLU A N 1
ATOM 1314 C CA . GLU A 1 170 ? -6.633 -18.494 11.170 1.00 39.53 170 GLU A CA 1
ATOM 1315 C C . GLU A 1 170 ? -6.298 -17.541 12.318 1.00 39.53 170 GLU A C 1
ATOM 1317 O O . GLU A 1 170 ? -6.661 -16.367 12.307 1.00 39.53 170 GLU A O 1
ATOM 1322 N N . LYS A 1 171 ? -5.585 -18.085 13.312 1.00 39.38 171 LYS A N 1
ATOM 1323 C CA . LYS A 1 171 ? -5.161 -17.469 14.585 1.00 39.38 171 LYS A CA 1
ATOM 1324 C C . LYS A 1 171 ? -4.182 -16.288 14.434 1.00 39.38 171 LYS A C 1
ATOM 1326 O O . LYS A 1 171 ? -3.490 -15.940 15.379 1.00 39.38 171 LYS A O 1
ATOM 1331 N N . VAL A 1 172 ? -4.041 -15.727 13.235 1.00 47.00 172 VAL A N 1
ATOM 1332 C CA . VAL A 1 172 ? -3.012 -14.741 12.894 1.00 47.00 172 VAL A CA 1
ATOM 1333 C C . VAL A 1 172 ? -3.658 -13.669 12.023 1.00 47.00 172 VAL A C 1
ATOM 1335 O O . VAL A 1 172 ? -3.560 -13.677 10.797 1.00 47.00 172 VAL A O 1
ATOM 1338 N N . HIS A 1 173 ? -4.407 -12.768 12.652 1.00 49.56 173 HIS A N 1
ATOM 1339 C CA . HIS A 1 173 ? -5.109 -11.717 11.927 1.00 49.56 173 HIS A CA 1
ATOM 1340 C C . HIS A 1 173 ? -4.105 -10.710 11.375 1.00 49.56 173 HIS A C 1
ATOM 1342 O O . HIS A 1 173 ? -3.364 -10.089 12.130 1.00 49.56 173 HIS A O 1
ATOM 1348 N N . SER A 1 174 ? -4.072 -10.528 10.056 1.00 56.94 174 SER A N 1
ATOM 1349 C CA . SER A 1 174 ? -3.307 -9.438 9.472 1.00 56.94 174 SER A CA 1
ATOM 1350 C C . SER A 1 174 ? -4.063 -8.123 9.677 1.00 56.94 174 SER A C 1
ATOM 1352 O O . SER A 1 174 ? -5.185 -7.970 9.182 1.00 56.94 174 SER A O 1
ATOM 1354 N N . VAL A 1 175 ? -3.495 -7.225 10.488 1.00 57.34 175 VAL A N 1
ATOM 1355 C CA . VAL A 1 175 ? -4.158 -6.001 10.961 1.00 57.34 175 VAL A CA 1
ATOM 1356 C C . VAL A 1 175 ? -3.412 -4.794 10.451 1.00 57.34 175 VAL A C 1
ATOM 1358 O O . VAL A 1 175 ? -2.236 -4.598 10.763 1.00 57.34 175 VAL A O 1
ATOM 1361 N N . LEU A 1 176 ? -4.131 -3.950 9.726 1.00 57.12 176 LEU A N 1
ATOM 1362 C CA . LEU A 1 176 ? -3.680 -2.606 9.437 1.00 57.12 176 LEU A CA 1
ATOM 1363 C C . LEU A 1 176 ? -4.297 -1.659 10.460 1.00 57.12 176 LEU A C 1
ATOM 1365 O O . LEU A 1 176 ? -5.516 -1.523 10.489 1.00 57.12 176 LEU A O 1
ATOM 1369 N N . CYS A 1 177 ? -3.480 -1.012 11.284 1.00 62.22 177 CYS A N 1
ATOM 1370 C CA . CYS A 1 177 ? -3.956 0.024 12.196 1.00 62.22 177 CYS A CA 1
ATOM 1371 C C . CYS A 1 177 ? -3.661 1.403 11.603 1.00 62.22 177 CYS A C 1
ATOM 1373 O O . CYS A 1 177 ? -2.494 1.715 11.356 1.00 62.22 177 CYS A O 1
ATOM 1375 N N . GLY A 1 178 ? -4.696 2.214 11.376 1.00 61.91 178 GLY A N 1
ATOM 1376 C CA . GLY A 1 178 ? -4.558 3.632 11.036 1.00 61.91 178 GLY A CA 1
ATOM 1377 C C . GLY A 1 178 ? -4.522 4.489 12.301 1.00 61.91 178 GLY A C 1
ATOM 1378 O O . GLY A 1 178 ? -5.517 4.524 13.017 1.00 61.91 178 GLY A O 1
ATOM 1379 N N . GLU A 1 179 ? -3.403 5.165 12.572 1.00 64.25 179 GLU A N 1
ATOM 1380 C CA . GLU A 1 179 ? -3.209 6.024 13.755 1.00 64.25 179 GLU A CA 1
ATOM 1381 C C . GLU A 1 179 ? -2.953 7.490 13.362 1.00 64.25 179 GLU A C 1
ATOM 1383 O O . GLU A 1 179 ? -2.163 7.757 12.454 1.00 64.25 179 GLU A O 1
ATOM 1388 N N . ILE A 1 180 ? -3.538 8.446 14.088 1.00 60.44 180 ILE A N 1
ATOM 1389 C CA . ILE A 1 180 ? -2.976 9.802 14.171 1.00 60.44 180 ILE A CA 1
ATOM 1390 C C . ILE A 1 180 ? -2.005 9.788 15.355 1.00 60.44 180 ILE A C 1
ATOM 1392 O O . ILE A 1 180 ? -2.427 9.407 16.442 1.00 60.44 180 ILE A O 1
ATOM 1396 N N . PRO A 1 181 ? -0.722 10.162 15.197 1.00 59.50 181 PRO A N 1
ATOM 1397 C CA . PRO A 1 181 ? 0.143 10.339 16.359 1.00 59.50 181 PRO A CA 1
ATOM 1398 C C . PRO A 1 181 ? -0.445 11.442 17.262 1.00 59.50 181 PRO A C 1
ATOM 1400 O O . PRO A 1 181 ? -0.897 12.455 16.723 1.00 59.50 181 PRO A O 1
ATOM 1403 N N . PRO A 1 182 ? -0.445 11.278 18.597 1.00 54.84 182 PRO A N 1
ATOM 1404 C CA . PRO A 1 182 ? -1.115 12.206 19.504 1.00 54.84 182 PRO A CA 1
ATOM 1405 C C . PRO A 1 182 ? -0.572 13.630 19.338 1.00 54.84 182 PRO A C 1
ATOM 1407 O O . PRO A 1 182 ? 0.629 13.832 19.150 1.00 54.84 182 PRO A O 1
ATOM 1410 N N . THR A 1 183 ? -1.465 14.620 19.387 1.00 50.66 183 THR A N 1
ATOM 1411 C CA . THR A 1 183 ? -1.202 16.030 19.047 1.00 50.66 183 THR A CA 1
ATOM 1412 C C . THR A 1 183 ? -0.110 16.685 19.906 1.00 50.66 183 THR A C 1
ATOM 1414 O O . THR A 1 183 ? 0.594 17.563 19.412 1.00 50.66 183 THR A O 1
ATOM 1417 N N . GLU A 1 184 ? 0.146 16.199 21.127 1.00 43.00 184 GLU A N 1
ATOM 1418 C CA . GLU A 1 184 ? 1.294 16.617 21.960 1.00 43.00 184 GLU A CA 1
ATOM 1419 C C . GLU A 1 184 ? 2.667 16.325 21.310 1.00 43.00 184 GLU A C 1
ATOM 1421 O O . GLU A 1 184 ? 3.686 16.888 21.706 1.00 43.00 184 GLU A O 1
ATOM 1426 N N . ALA A 1 185 ? 2.708 15.495 20.262 1.00 44.41 185 ALA A N 1
ATOM 1427 C CA . ALA A 1 185 ? 3.896 15.197 19.466 1.00 44.41 185 ALA A CA 1
ATOM 1428 C C . ALA A 1 185 ? 4.031 16.050 18.184 1.00 44.41 185 ALA A C 1
ATOM 1430 O O . ALA A 1 185 ? 4.949 15.813 17.398 1.00 44.41 185 ALA A O 1
ATOM 1431 N N . GLN A 1 186 ? 3.165 17.051 17.957 1.00 40.22 186 GLN A N 1
ATOM 1432 C CA . GLN A 1 186 ? 3.333 18.056 16.889 1.00 40.22 186 GLN A CA 1
ATOM 1433 C C . GLN A 1 186 ? 4.245 19.229 17.304 1.00 40.22 186 GLN A C 1
ATOM 1435 O O . GLN A 1 186 ? 4.189 20.312 16.723 1.00 40.22 186 GLN A O 1
ATOM 1440 N N . GLY A 1 187 ? 5.125 19.020 18.287 1.00 35.00 187 GLY A N 1
ATOM 1441 C CA . GLY A 1 187 ? 6.283 19.882 18.505 1.00 35.00 187 GLY A CA 1
ATOM 1442 C C . GLY A 1 187 ? 7.259 19.744 17.335 1.00 35.00 187 GLY A C 1
ATOM 1443 O O . GLY A 1 187 ? 7.496 18.639 16.853 1.00 35.00 187 GLY A O 1
ATOM 1444 N N . ALA A 1 188 ? 7.777 20.875 16.858 1.00 33.22 188 ALA A N 1
ATOM 1445 C CA . ALA A 1 188 ? 8.693 21.014 15.729 1.00 33.22 188 ALA A CA 1
ATOM 1446 C C . ALA A 1 188 ? 9.715 19.868 15.568 1.00 33.22 188 ALA A C 1
ATOM 1448 O O . ALA A 1 188 ? 10.184 19.288 16.551 1.00 33.22 188 ALA A O 1
ATOM 1449 N N . LEU A 1 189 ? 10.128 19.600 14.315 1.00 35.19 189 LEU A N 1
ATOM 1450 C CA . LEU A 1 189 ? 11.320 18.787 14.047 1.00 35.19 189 LEU A CA 1
ATOM 1451 C C . LEU A 1 189 ? 12.430 19.217 15.016 1.00 35.19 189 LEU A C 1
ATOM 1453 O O . LEU A 1 189 ? 12.662 20.425 15.122 1.00 35.19 189 LEU A O 1
ATOM 1457 N N . PRO A 1 190 ? 13.124 18.285 15.695 1.00 33.91 190 PRO A N 1
ATOM 1458 C CA . PRO A 1 190 ? 14.261 18.664 16.512 1.00 33.91 190 PRO A CA 1
ATOM 1459 C C . PRO A 1 190 ? 15.222 19.444 15.615 1.00 33.91 190 PRO A C 1
ATOM 1461 O O . PRO A 1 190 ? 15.719 18.921 14.611 1.00 33.91 190 PRO A O 1
ATOM 1464 N N . SER A 1 191 ? 15.431 20.720 15.945 1.00 34.38 191 SER A N 1
ATOM 1465 C CA . SER A 1 191 ? 16.505 21.506 15.358 1.00 34.38 191 SER A CA 1
ATOM 1466 C C . SER A 1 191 ? 17.804 20.724 15.548 1.00 34.38 191 SER A C 1
ATOM 1468 O O . SER A 1 191 ? 17.941 19.945 16.498 1.00 34.38 191 SER A O 1
ATOM 1470 N N . LYS A 1 192 ? 18.735 20.857 14.592 1.00 30.14 192 LYS A N 1
ATOM 1471 C CA . LYS A 1 192 ? 20.058 20.223 14.674 1.00 30.14 192 LYS A CA 1
ATOM 1472 C C . LYS A 1 192 ? 20.572 20.363 16.105 1.00 30.14 192 LYS A C 1
ATOM 1474 O O . LYS A 1 192 ? 20.698 21.490 16.582 1.00 30.14 192 LYS A O 1
ATOM 1479 N N . ARG A 1 193 ? 20.851 19.234 16.770 1.00 33.88 193 ARG A N 1
ATOM 1480 C CA . ARG A 1 193 ? 21.563 19.241 18.049 1.00 33.88 193 ARG A CA 1
ATOM 1481 C C . ARG A 1 193 ? 22.784 20.139 17.869 1.00 33.88 193 ARG A C 1
ATOM 1483 O O . ARG A 1 193 ? 23.611 19.866 17.000 1.00 33.88 193 ARG A O 1
ATOM 1490 N N . LYS A 1 194 ? 22.866 21.225 18.640 1.00 30.16 194 LYS A N 1
ATOM 1491 C CA . LYS A 1 194 ? 24.174 21.778 18.971 1.00 30.16 194 LYS A CA 1
ATOM 1492 C C . LYS A 1 194 ? 24.830 20.704 19.825 1.00 30.16 194 LYS A C 1
ATOM 1494 O O . LYS A 1 194 ? 24.256 20.296 20.831 1.00 30.16 194 LYS A O 1
ATOM 1499 N N . ASP A 1 195 ? 25.961 20.195 19.359 1.00 32.84 195 ASP A N 1
ATOM 1500 C CA . ASP A 1 195 ? 26.848 19.377 20.172 1.00 32.84 195 ASP A CA 1
ATOM 1501 C C . ASP A 1 195 ? 27.373 20.269 21.300 1.00 32.84 195 ASP A C 1
ATOM 1503 O O . ASP A 1 195 ? 28.388 20.945 21.153 1.00 32.84 195 ASP A O 1
ATOM 1507 N N . THR A 1 196 ? 26.640 20.330 22.405 1.00 34.97 196 THR A N 1
ATOM 1508 C CA . THR A 1 196 ? 27.174 20.791 23.679 1.00 34.97 196 THR A CA 1
ATOM 1509 C C . THR A 1 196 ? 27.155 19.607 24.634 1.00 34.97 196 THR A C 1
ATOM 1511 O O . THR A 1 196 ? 26.141 18.929 24.796 1.00 34.97 196 THR A O 1
ATOM 1514 N N . ASP A 1 197 ? 28.340 19.373 25.192 1.00 33.34 197 ASP A N 1
ATOM 1515 C CA . ASP A 1 197 ? 28.627 18.592 26.393 1.00 33.34 197 ASP A CA 1
ATOM 1516 C C . ASP A 1 197 ? 28.936 17.100 26.181 1.00 33.34 197 ASP A C 1
ATOM 1518 O O . ASP A 1 197 ? 28.257 16.170 26.616 1.00 33.34 197 ASP A O 1
ATOM 1522 N N . ARG A 1 198 ? 30.103 16.887 25.553 1.00 36.75 198 ARG A N 1
ATOM 1523 C CA . ARG A 1 198 ? 31.022 15.805 25.929 1.00 36.75 198 ARG A CA 1
ATOM 1524 C C . ARG A 1 198 ? 31.523 16.098 27.346 1.00 36.75 198 ARG A C 1
ATOM 1526 O O . ARG A 1 198 ? 32.447 16.891 27.473 1.00 36.75 198 ARG A O 1
ATOM 1533 N N . ASN A 1 199 ? 30.888 15.511 28.356 1.00 39.53 199 ASN A N 1
ATOM 1534 C CA . ASN A 1 199 ? 31.433 15.141 29.673 1.00 39.53 199 ASN A CA 1
ATOM 1535 C C . ASN A 1 199 ? 30.337 15.282 30.729 1.00 39.53 199 ASN A C 1
ATOM 1537 O O . ASN A 1 199 ? 30.252 16.301 31.399 1.00 39.53 199 ASN A O 1
ATOM 1541 N N . ASP A 1 200 ? 29.540 14.231 30.908 1.00 36.84 200 ASP A N 1
ATOM 1542 C CA . ASP A 1 200 ? 29.075 13.923 32.254 1.00 36.84 200 ASP A CA 1
ATOM 1543 C C . ASP A 1 200 ? 28.867 12.415 32.408 1.00 36.84 200 ASP A C 1
ATOM 1545 O O . ASP A 1 200 ? 28.026 11.776 31.767 1.00 36.84 200 ASP A O 1
ATOM 1549 N N . SER A 1 201 ? 29.729 11.819 33.224 1.00 39.38 201 SER A N 1
ATOM 1550 C CA . SER A 1 201 ? 29.659 10.440 33.686 1.00 39.38 201 SER A CA 1
ATOM 1551 C C . SER A 1 201 ? 28.610 10.351 34.794 1.00 39.38 201 SER A C 1
ATOM 1553 O O . SER A 1 201 ? 28.938 10.271 35.972 1.00 39.38 201 SER A O 1
ATOM 1555 N N . GLY A 1 202 ? 27.337 10.378 34.403 1.00 28.67 202 GLY A N 1
ATOM 1556 C CA . GLY A 1 202 ? 26.188 10.247 35.293 1.00 28.67 202 GLY A CA 1
ATOM 1557 C C . GLY A 1 202 ? 25.106 9.394 34.635 1.00 28.67 202 GLY A C 1
ATOM 1558 O O . GLY A 1 202 ? 24.791 9.581 33.466 1.00 28.67 202 GLY A O 1
ATOM 1559 N N . GLY A 1 203 ? 24.605 8.404 35.377 1.00 28.28 203 GLY A N 1
ATOM 1560 C CA . GLY A 1 203 ? 23.536 7.450 35.052 1.00 28.28 203 GLY A CA 1
ATOM 1561 C C . GLY A 1 203 ? 22.875 7.532 33.669 1.00 28.28 203 GLY A C 1
ATOM 1562 O O . GLY A 1 203 ? 22.104 8.441 33.371 1.00 28.28 203 GLY A O 1
ATOM 1563 N N . ARG A 1 204 ? 23.034 6.474 32.860 1.00 35.66 204 ARG A N 1
ATOM 1564 C CA . ARG A 1 204 ? 22.136 6.190 31.724 1.00 35.66 204 ARG A CA 1
ATOM 1565 C C . ARG A 1 204 ? 20.751 5.768 32.239 1.00 35.66 204 ARG A C 1
ATOM 1567 O O . ARG A 1 204 ? 20.343 4.623 32.077 1.00 35.66 204 ARG A O 1
ATOM 1574 N N . SER A 1 205 ? 20.025 6.682 32.866 1.00 32.38 205 SER A N 1
ATOM 1575 C CA . SER A 1 205 ? 18.625 6.520 33.267 1.00 32.38 205 SER A CA 1
ATOM 1576 C C . SER A 1 205 ? 17.744 7.633 32.698 1.00 32.38 205 SER A C 1
ATOM 1578 O O . SER A 1 205 ? 16.680 7.926 33.220 1.00 32.38 205 SER A O 1
ATOM 1580 N N . GLY A 1 206 ? 18.121 8.204 31.555 1.00 32.31 206 GLY A N 1
ATOM 1581 C CA . GLY A 1 206 ? 17.184 8.913 30.690 1.00 32.31 206 GLY A CA 1
ATOM 1582 C C . GLY A 1 206 ? 16.633 7.949 29.645 1.00 32.31 206 GLY A C 1
ATOM 1583 O O . GLY A 1 206 ? 17.251 7.773 28.595 1.00 32.31 206 GLY A O 1
ATOM 1584 N N . LYS A 1 207 ? 15.480 7.308 29.894 1.00 34.78 207 LYS A N 1
ATOM 1585 C CA . LYS A 1 207 ? 14.699 6.649 28.829 1.00 34.78 207 LYS A CA 1
ATOM 1586 C C . LYS A 1 207 ? 14.192 7.735 27.879 1.00 34.78 207 LYS A C 1
ATOM 1588 O O . LYS A 1 207 ? 13.038 8.141 27.940 1.00 34.78 207 LYS A O 1
ATOM 1593 N N . MET A 1 208 ? 15.056 8.212 26.991 1.00 33.66 208 MET A N 1
ATOM 1594 C CA . MET A 1 208 ? 14.681 9.139 25.935 1.00 33.66 208 MET A CA 1
ATOM 1595 C C . MET A 1 208 ? 13.980 8.328 24.844 1.00 33.66 208 MET A C 1
ATOM 1597 O O . MET A 1 208 ? 14.565 7.890 23.856 1.00 33.66 208 MET A O 1
ATOM 1601 N N . VAL A 1 209 ? 12.713 8.017 25.104 1.00 37.12 209 VAL A N 1
ATOM 1602 C CA . VAL A 1 209 ? 11.777 7.432 24.149 1.00 37.12 209 VAL A CA 1
ATOM 1603 C C . VAL A 1 209 ? 11.623 8.469 23.031 1.00 37.12 209 VAL A C 1
ATOM 1605 O O . VAL A 1 209 ? 11.140 9.557 23.322 1.00 37.12 209 VAL A O 1
ATOM 1608 N N . PRO A 1 210 ? 12.015 8.204 21.765 1.00 41.16 210 PRO A N 1
ATOM 1609 C CA . PRO A 1 210 ? 11.667 9.115 20.680 1.00 41.16 210 PRO A CA 1
ATOM 1610 C C . PRO A 1 210 ? 10.143 9.293 20.653 1.00 41.16 210 PRO A C 1
ATOM 1612 O O . PRO A 1 210 ? 9.408 8.327 20.426 1.00 41.16 210 PRO A O 1
ATOM 1615 N N . THR A 1 211 ? 9.716 10.524 20.937 1.00 45.78 211 THR A N 1
ATOM 1616 C CA . THR A 1 211 ? 8.363 10.985 21.306 1.00 45.78 211 THR A CA 1
ATOM 1617 C C . THR A 1 211 ? 7.329 10.912 20.179 1.00 45.78 211 THR A C 1
ATOM 1619 O O . THR A 1 211 ? 6.182 11.289 20.370 1.00 45.78 211 THR A O 1
ATOM 1622 N N . TRP A 1 212 ? 7.699 10.375 19.011 1.00 52.62 212 TRP A N 1
ATOM 1623 C CA . TRP A 1 212 ? 6.816 10.233 17.845 1.00 52.62 212 TRP A CA 1
ATOM 1624 C C . TRP A 1 212 ? 6.380 8.783 17.558 1.00 52.62 212 TRP A C 1
ATOM 1626 O O . TRP A 1 212 ? 5.612 8.547 16.626 1.00 52.62 212 TRP A O 1
ATOM 1636 N N . VAL A 1 213 ? 6.882 7.785 18.304 1.00 60.53 213 VAL A N 1
ATOM 1637 C CA . VAL A 1 213 ? 6.556 6.362 18.078 1.00 60.53 213 VAL A CA 1
ATOM 1638 C C . VAL A 1 213 ? 5.701 5.832 19.221 1.00 60.53 213 VAL A C 1
ATOM 1640 O O . VAL A 1 213 ? 6.227 5.592 20.309 1.00 60.53 213 VAL A O 1
ATOM 1643 N N . SER A 1 214 ? 4.424 5.575 18.934 1.00 71.69 214 SER A N 1
ATOM 1644 C CA . SER A 1 214 ? 3.475 4.946 19.853 1.00 71.69 214 SER A CA 1
ATOM 1645 C C . SER A 1 214 ? 3.987 3.604 20.397 1.00 71.69 214 SER A C 1
ATOM 1647 O O . SER A 1 214 ? 4.688 2.855 19.705 1.00 71.69 214 SER A O 1
ATOM 1649 N N . ASN A 1 215 ? 3.635 3.270 21.643 1.00 81.00 215 ASN A N 1
ATOM 1650 C CA . ASN A 1 215 ? 4.006 1.984 22.245 1.00 81.00 215 ASN A CA 1
ATOM 1651 C C . ASN A 1 215 ? 3.481 0.804 21.421 1.00 81.00 215 ASN A C 1
ATOM 1653 O O . ASN A 1 215 ? 4.225 -0.148 21.181 1.00 81.00 215 ASN A O 1
ATOM 1657 N N . ALA A 1 216 ? 2.265 0.915 20.880 1.00 78.25 216 ALA A N 1
ATOM 1658 C CA . ALA A 1 216 ? 1.710 -0.062 19.950 1.00 78.25 216 ALA A CA 1
ATOM 1659 C C . ALA A 1 216 ? 2.575 -0.234 18.692 1.00 78.25 216 ALA A C 1
ATOM 1661 O O . ALA A 1 216 ? 2.819 -1.357 18.246 1.00 78.25 216 ALA A O 1
ATOM 1662 N N . LYS A 1 217 ? 3.125 0.847 18.124 1.00 81.88 217 LYS A N 1
ATOM 1663 C CA . LYS A 1 217 ? 4.028 0.750 16.966 1.00 81.88 217 LYS A CA 1
ATOM 1664 C C . LYS A 1 217 ? 5.343 0.063 17.305 1.00 81.88 217 LYS A C 1
ATOM 1666 O O . LYS A 1 217 ? 5.921 -0.611 16.459 1.00 81.88 217 LYS A O 1
ATOM 1671 N N . ARG A 1 218 ? 5.833 0.196 18.538 1.00 83.94 218 ARG A N 1
ATOM 1672 C CA . ARG A 1 218 ? 7.005 -0.566 19.005 1.00 83.94 218 ARG A CA 1
ATOM 1673 C C . ARG A 1 218 ? 6.665 -2.038 19.202 1.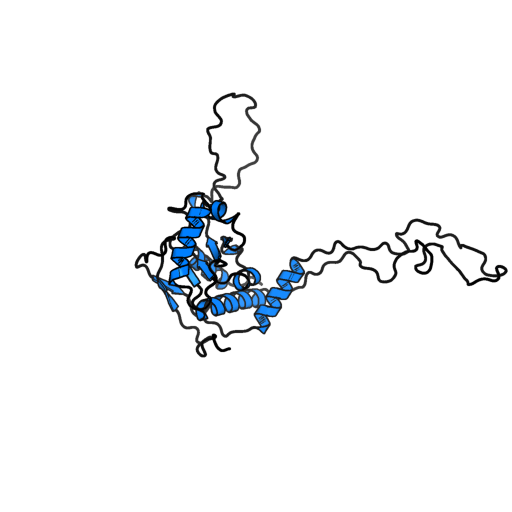00 83.94 218 ARG A C 1
ATOM 1675 O O . ARG A 1 218 ? 7.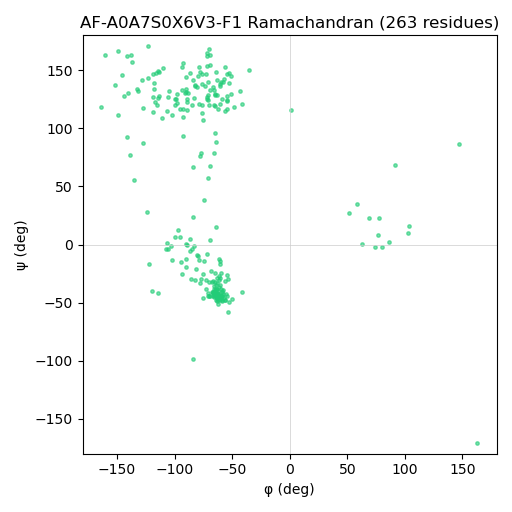427 -2.884 18.746 1.00 83.94 218 ARG A O 1
ATOM 1682 N N . ALA A 1 219 ? 5.520 -2.326 19.818 1.00 83.75 219 ALA A N 1
ATOM 1683 C CA . ALA A 1 219 ? 5.049 -3.685 20.059 1.00 83.75 219 ALA A CA 1
ATOM 1684 C C . ALA A 1 219 ? 4.728 -4.442 18.756 1.00 83.75 219 ALA A C 1
ATOM 1686 O O . ALA A 1 219 ? 4.962 -5.643 18.680 1.00 83.75 219 ALA A O 1
ATOM 1687 N N . SER A 1 220 ? 4.259 -3.754 17.712 1.00 84.56 220 SER A N 1
ATOM 1688 C CA . SER A 1 220 ? 3.908 -4.368 16.420 1.00 84.56 220 SER A CA 1
ATOM 1689 C C . SER A 1 220 ? 5.091 -4.618 15.484 1.00 84.56 220 SER A C 1
ATOM 1691 O O . SER A 1 220 ? 4.992 -5.482 14.625 1.00 84.56 220 SER A O 1
ATOM 1693 N N . LYS A 1 221 ? 6.237 -3.938 15.643 1.00 84.50 221 LYS A N 1
ATOM 1694 C CA . LYS A 1 221 ? 7.385 -4.065 14.715 1.00 84.50 221 LYS A CA 1
ATOM 1695 C C . LYS A 1 221 ? 7.903 -5.493 14.525 1.00 84.50 221 LYS A C 1
ATOM 1697 O O . LYS A 1 221 ? 8.430 -5.795 13.460 1.00 84.50 221 LYS A O 1
ATOM 1702 N N . ASN A 1 222 ? 7.797 -6.336 15.552 1.00 85.75 222 ASN A N 1
ATOM 1703 C CA . ASN A 1 222 ? 8.244 -7.730 15.497 1.00 85.75 222 ASN A CA 1
ATOM 1704 C C . ASN A 1 222 ? 7.142 -8.701 15.027 1.00 85.75 222 ASN A C 1
ATOM 1706 O O . ASN A 1 222 ? 7.357 -9.908 14.994 1.00 85.75 222 ASN A O 1
ATOM 1710 N N . LEU A 1 223 ? 5.946 -8.196 14.713 1.00 83.69 223 LEU A N 1
ATOM 1711 C CA . LEU A 1 223 ? 4.802 -8.995 14.289 1.00 83.69 223 LEU A CA 1
ATOM 1712 C C . LEU A 1 223 ? 4.646 -8.875 12.767 1.00 83.69 223 LEU A C 1
ATOM 1714 O O . LEU A 1 223 ? 4.275 -7.811 12.280 1.00 83.69 223 LEU A O 1
ATOM 1718 N N . PRO A 1 224 ? 4.893 -9.941 11.986 1.00 79.75 224 PRO A N 1
ATOM 1719 C CA . PRO A 1 224 ? 4.898 -9.849 10.523 1.00 79.75 224 PRO A CA 1
ATOM 1720 C C . PRO A 1 224 ? 3.509 -9.591 9.920 1.00 79.75 224 PRO A C 1
ATOM 1722 O O . PRO A 1 224 ? 3.399 -9.095 8.802 1.00 79.75 224 PRO A O 1
ATOM 1725 N N . HIS A 1 225 ? 2.450 -9.936 10.650 1.00 82.25 225 HIS A N 1
ATOM 1726 C CA . HIS A 1 225 ? 1.060 -9.792 10.226 1.00 82.25 225 HIS A CA 1
ATOM 1727 C C . HIS A 1 225 ? 0.420 -8.485 10.715 1.00 82.25 225 HIS A C 1
ATOM 1729 O O . HIS A 1 225 ? -0.604 -8.084 10.177 1.00 82.25 225 HIS A O 1
ATOM 1735 N N . VAL A 1 226 ? 1.010 -7.778 11.683 1.00 84.25 226 VAL A N 1
ATOM 1736 C CA . VAL A 1 226 ? 0.446 -6.520 12.191 1.00 84.25 226 VAL A CA 1
ATOM 1737 C C . VAL A 1 226 ? 1.253 -5.345 11.677 1.00 84.25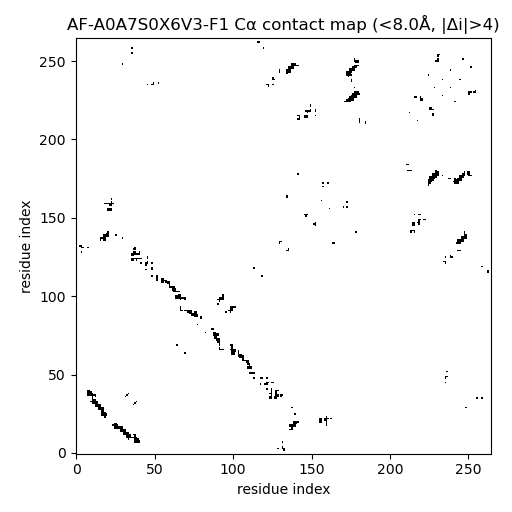 226 VAL A C 1
ATOM 1739 O O . VAL A 1 226 ? 2.462 -5.267 11.872 1.00 84.25 226 VAL A O 1
ATOM 1742 N N . GLN A 1 227 ? 0.573 -4.385 11.066 1.00 85.12 227 GLN A N 1
ATOM 1743 C CA . GLN A 1 227 ? 1.191 -3.165 10.588 1.00 85.12 227 GLN A CA 1
ATOM 1744 C C . GLN A 1 227 ? 0.445 -1.951 11.123 1.00 85.12 227 GLN A C 1
ATOM 1746 O O . GLN A 1 227 ? -0.712 -1.709 10.792 1.00 85.12 227 GLN A O 1
ATOM 1751 N N . ILE A 1 228 ? 1.144 -1.137 11.910 1.00 84.94 228 ILE A N 1
ATOM 1752 C CA . ILE A 1 228 ? 0.627 0.148 12.377 1.00 84.94 228 ILE A CA 1
ATOM 1753 C C . ILE A 1 228 ? 1.211 1.259 11.515 1.00 84.94 228 ILE A C 1
ATOM 1755 O O . ILE A 1 228 ? 2.433 1.388 11.362 1.00 84.94 228 ILE A O 1
ATOM 1759 N N . MET A 1 229 ? 0.331 2.066 10.935 1.00 83.25 229 MET A N 1
ATOM 1760 C CA . MET A 1 229 ? 0.702 3.180 10.081 1.00 83.25 229 MET A CA 1
ATOM 1761 C C . MET A 1 229 ? -0.197 4.384 10.294 1.00 83.25 229 MET A C 1
ATOM 1763 O O . MET A 1 229 ? -1.311 4.291 10.784 1.00 83.25 229 MET A O 1
ATOM 1767 N N . ASN A 1 230 ? 0.288 5.533 9.847 1.00 83.00 230 ASN A N 1
ATOM 1768 C CA . ASN A 1 230 ? -0.516 6.739 9.849 1.00 83.00 230 ASN A CA 1
ATOM 1769 C C . ASN A 1 230 ? -1.599 6.675 8.750 1.00 83.00 230 ASN A C 1
ATOM 1771 O O . ASN A 1 230 ? -1.340 6.142 7.664 1.00 83.00 230 ASN A O 1
ATOM 1775 N N . GLN A 1 231 ? -2.778 7.262 8.980 1.00 81.81 231 GLN A N 1
ATOM 1776 C CA . GLN A 1 231 ? -3.860 7.354 7.991 1.00 81.81 231 GLN A CA 1
ATOM 1777 C C . GLN A 1 231 ? -3.425 7.982 6.653 1.00 81.81 231 GLN A C 1
ATOM 1779 O O . GLN A 1 231 ? -3.931 7.616 5.587 1.00 81.81 231 GLN A O 1
ATOM 1784 N N . PHE A 1 232 ? -2.439 8.887 6.661 1.00 80.88 232 PHE A N 1
ATOM 1785 C CA . PHE A 1 232 ? -1.864 9.460 5.441 1.00 80.88 232 PHE A CA 1
ATOM 1786 C C . PHE A 1 232 ? -1.089 8.427 4.611 1.00 80.88 232 PHE A C 1
ATOM 1788 O O . PHE A 1 232 ? -1.102 8.503 3.380 1.00 80.88 232 PHE A O 1
ATOM 1795 N N . GLY A 1 233 ? -0.460 7.449 5.267 1.00 79.69 233 GLY A N 1
ATOM 1796 C CA . GLY A 1 233 ? 0.268 6.344 4.639 1.00 79.69 233 GLY A CA 1
ATOM 1797 C C . GLY A 1 233 ? -0.629 5.212 4.130 1.00 79.69 233 GLY A C 1
ATOM 1798 O O . GLY A 1 233 ? -0.147 4.351 3.390 1.00 79.69 233 GLY A O 1
ATOM 1799 N N . LEU A 1 234 ? -1.922 5.240 4.476 1.00 85.88 234 LEU A N 1
ATOM 1800 C CA . LEU A 1 234 ? -2.893 4.216 4.106 1.00 85.88 234 LEU A CA 1
ATOM 1801 C C . LEU A 1 234 ? -3.002 4.078 2.586 1.00 85.88 234 LEU A C 1
ATOM 1803 O O . LEU A 1 234 ? -3.261 5.055 1.870 1.00 85.88 234 LEU A O 1
ATOM 1807 N N . ASN A 1 235 ? -2.813 2.856 2.098 1.00 90.06 235 ASN A N 1
ATOM 1808 C CA . ASN A 1 235 ? -2.694 2.570 0.680 1.00 90.06 235 ASN A CA 1
ATOM 1809 C C . ASN A 1 235 ? -3.502 1.315 0.290 1.00 90.06 235 ASN A C 1
ATOM 1811 O O . ASN A 1 235 ? -3.818 0.482 1.134 1.00 90.06 235 ASN A O 1
ATOM 1815 N N . VAL A 1 236 ? -3.866 1.202 -0.994 1.00 92.56 236 VAL A N 1
ATOM 1816 C CA . VAL A 1 236 ? -4.728 0.107 -1.485 1.00 92.56 236 VAL A CA 1
ATOM 1817 C C . VAL A 1 236 ? -4.078 -1.265 -1.310 1.00 92.56 236 VAL A C 1
ATOM 1819 O O . VAL A 1 236 ? -4.734 -2.178 -0.827 1.00 92.56 236 VAL A O 1
ATOM 1822 N N . TYR A 1 237 ? -2.799 -1.407 -1.671 1.00 91.38 237 TYR A N 1
ATOM 1823 C CA . TYR A 1 237 ? -2.056 -2.661 -1.520 1.00 91.38 237 TYR A CA 1
ATOM 1824 C C . TYR A 1 237 ? -2.120 -3.214 -0.092 1.00 91.38 237 TYR A C 1
ATOM 1826 O O . TYR A 1 237 ? -2.447 -4.379 0.091 1.00 91.38 237 TYR A O 1
ATOM 1834 N N . ASP A 1 238 ? -1.842 -2.380 0.908 1.00 89.44 238 ASP A N 1
ATOM 1835 C CA . ASP A 1 238 ? -1.756 -2.799 2.303 1.00 89.44 238 ASP A CA 1
ATOM 1836 C C . ASP A 1 238 ? -3.163 -3.108 2.854 1.00 89.44 238 ASP A C 1
ATOM 1838 O O . ASP A 1 238 ? -3.331 -4.114 3.534 1.00 89.44 238 ASP A O 1
ATOM 1842 N N . ILE A 1 239 ? -4.203 -2.341 2.484 1.00 90.56 239 ILE A N 1
ATOM 1843 C CA . ILE A 1 239 ? -5.601 -2.665 2.850 1.00 90.56 239 ILE A CA 1
ATOM 1844 C C . ILE A 1 239 ? -6.015 -4.044 2.322 1.00 90.56 239 ILE A C 1
ATOM 1846 O O . ILE A 1 239 ? -6.736 -4.764 3.002 1.00 90.56 239 ILE A O 1
ATOM 1850 N N . LEU A 1 240 ? -5.603 -4.404 1.104 1.00 89.88 240 LEU A N 1
ATOM 1851 C CA . LEU A 1 240 ? -5.942 -5.702 0.515 1.00 89.88 240 LEU A CA 1
ATOM 1852 C C . LEU A 1 240 ? -5.091 -6.842 1.074 1.00 89.88 240 LEU A C 1
ATOM 1854 O O . LEU A 1 240 ? -5.579 -7.963 1.177 1.00 89.88 240 LEU A O 1
ATOM 1858 N N . TRP A 1 241 ? -3.831 -6.560 1.408 1.00 87.62 241 TRP A N 1
ATOM 1859 C CA . TRP A 1 241 ? -2.910 -7.530 1.997 1.00 87.62 241 TRP A CA 1
ATOM 1860 C C . TRP A 1 241 ? -3.353 -7.957 3.398 1.00 87.62 241 TRP A C 1
ATOM 1862 O O . TRP A 1 241 ? -3.279 -9.133 3.755 1.00 87.62 241 TRP A O 1
ATOM 1872 N N . HIS A 1 242 ? -3.827 -6.995 4.189 1.00 86.00 242 HIS A N 1
ATOM 1873 C CA . HIS A 1 242 ? -4.325 -7.239 5.536 1.00 86.00 242 HIS A CA 1
ATOM 1874 C C . HIS A 1 242 ? -5.785 -7.689 5.502 1.00 86.00 242 HIS A C 1
ATOM 1876 O O . HIS A 1 242 ? -6.583 -7.208 4.699 1.00 86.00 242 HIS A O 1
ATOM 1882 N N . ARG A 1 243 ? -6.167 -8.638 6.360 1.00 84.25 243 ARG A N 1
ATOM 1883 C CA . ARG A 1 243 ? -7.530 -9.173 6.428 1.00 84.25 243 ARG A CA 1
ATOM 1884 C C . ARG A 1 243 ? -8.448 -8.171 7.113 1.00 84.25 243 ARG A C 1
ATOM 1886 O O . ARG A 1 243 ? -9.507 -7.881 6.557 1.00 84.25 243 ARG A O 1
ATOM 1893 N N . SER A 1 244 ? -8.005 -7.605 8.230 1.00 85.88 244 SER A N 1
ATOM 1894 C CA . SER A 1 244 ? -8.778 -6.673 9.049 1.00 85.88 244 SER A CA 1
ATOM 1895 C C . SER A 1 244 ? -8.135 -5.287 9.076 1.00 85.88 244 SER A C 1
ATOM 1897 O O . SER A 1 244 ? -6.913 -5.140 9.010 1.00 85.88 244 SER A O 1
ATOM 1899 N N . LEU A 1 245 ? -8.973 -4.259 9.168 1.00 88.38 245 LEU A N 1
ATOM 1900 C CA . LEU A 1 245 ? -8.565 -2.861 9.253 1.00 88.38 245 LEU A CA 1
ATOM 1901 C C . LEU A 1 245 ? -9.059 -2.293 10.586 1.00 88.38 245 LEU A C 1
ATOM 1903 O O . LEU A 1 245 ? -10.263 -2.178 10.789 1.00 88.38 245 LEU A O 1
ATOM 1907 N N . ALA A 1 246 ? -8.138 -1.936 11.475 1.00 88.19 246 ALA A N 1
ATOM 1908 C CA . ALA A 1 246 ? -8.443 -1.231 12.713 1.00 88.19 246 ALA A CA 1
ATOM 1909 C C . ALA A 1 246 ? -8.201 0.274 12.518 1.00 88.19 246 ALA A C 1
ATOM 1911 O O . ALA A 1 246 ? -7.146 0.686 12.032 1.00 88.19 246 ALA A O 1
ATOM 1912 N N . LEU A 1 247 ? -9.166 1.114 12.877 1.00 88.06 247 LEU A N 1
ATOM 1913 C CA . LEU A 1 247 ? -9.047 2.572 12.780 1.00 88.06 247 LEU A CA 1
ATOM 1914 C C . LEU A 1 247 ? -9.402 3.208 14.116 1.00 88.06 247 LEU A C 1
ATOM 1916 O O . LEU A 1 247 ? -10.354 2.775 14.761 1.00 88.06 247 LEU A O 1
ATOM 1920 N N . THR A 1 248 ? -8.678 4.257 14.502 1.00 89.00 248 THR A N 1
ATOM 1921 C CA . THR A 1 248 ? -9.158 5.144 15.567 1.00 89.00 248 THR A CA 1
ATOM 1922 C C . THR A 1 248 ? -10.215 6.111 15.029 1.00 89.00 248 THR A C 1
ATOM 1924 O O . THR A 1 248 ? -10.178 6.422 13.831 1.00 89.00 248 THR A O 1
ATOM 1927 N N . PRO A 1 249 ? -11.156 6.595 15.865 1.00 89.88 249 PRO A N 1
ATOM 1928 C CA . PRO A 1 249 ? -12.119 7.622 15.467 1.00 89.88 249 PRO A CA 1
ATOM 1929 C C . PRO A 1 249 ? -11.434 8.831 14.814 1.00 89.88 249 PRO A C 1
ATOM 1931 O O . PRO A 1 249 ? -11.778 9.199 13.692 1.00 89.88 249 PRO A O 1
ATOM 1934 N N . ASP A 1 250 ? -10.360 9.337 15.422 1.00 88.12 250 ASP A N 1
ATOM 1935 C CA . ASP A 1 250 ? -9.593 10.464 14.879 1.00 88.12 250 ASP A CA 1
ATOM 1936 C C . ASP A 1 250 ? -9.010 10.145 13.493 1.00 88.12 250 ASP A C 1
ATOM 1938 O O . ASP A 1 250 ? -9.077 10.943 12.554 1.00 88.12 250 ASP A O 1
ATOM 1942 N N . ALA A 1 251 ? -8.443 8.943 13.329 1.00 87.44 251 ALA A N 1
ATOM 1943 C CA . ALA A 1 251 ? -7.864 8.516 12.061 1.00 87.44 251 ALA A CA 1
ATOM 1944 C C . ALA A 1 251 ? -8.931 8.369 10.971 1.00 87.44 251 ALA A C 1
ATOM 1946 O O . ALA A 1 251 ? -8.655 8.676 9.805 1.00 87.44 251 ALA A O 1
ATOM 1947 N N . LEU A 1 252 ? -10.135 7.921 11.336 1.00 90.94 252 LEU A N 1
ATOM 1948 C CA . LEU A 1 252 ? -11.285 7.863 10.444 1.00 90.94 252 LEU A CA 1
ATOM 1949 C C . LEU A 1 252 ? -11.692 9.270 9.993 1.00 90.94 252 LEU A C 1
ATOM 1951 O O . LEU A 1 252 ? -11.822 9.491 8.788 1.00 90.94 252 LEU A O 1
ATOM 1955 N N . GLU A 1 253 ? -11.828 10.225 10.911 1.00 90.44 253 GLU A N 1
ATOM 1956 C CA . GLU A 1 253 ? -12.174 11.612 10.579 1.00 90.44 253 GLU A CA 1
ATOM 1957 C C . GLU A 1 253 ? -11.151 12.235 9.623 1.00 90.44 253 GLU A C 1
ATOM 1959 O O . GLU A 1 253 ? -11.506 12.739 8.552 1.00 90.44 253 GLU A O 1
ATOM 1964 N N . ALA A 1 254 ? -9.857 12.113 9.925 1.00 88.81 254 ALA A N 1
ATOM 1965 C CA . ALA A 1 254 ? -8.805 12.620 9.047 1.00 88.81 254 ALA A CA 1
ATOM 1966 C C . ALA A 1 254 ? -8.774 11.911 7.681 1.00 88.81 254 ALA A C 1
ATOM 1968 O O . ALA A 1 254 ? -8.469 12.531 6.653 1.00 88.81 254 ALA A O 1
ATOM 1969 N N . LEU A 1 255 ? -9.090 10.613 7.636 1.00 90.38 255 LEU A N 1
ATOM 1970 C CA . LEU A 1 255 ? -9.208 9.863 6.387 1.00 90.38 255 LEU A CA 1
ATOM 1971 C C . LEU A 1 255 ? -10.377 10.377 5.539 1.00 90.38 255 LEU A C 1
ATOM 1973 O O . LEU A 1 255 ? -10.205 10.559 4.328 1.00 90.38 255 LEU A O 1
ATOM 1977 N N . VAL A 1 256 ? -11.528 10.635 6.163 1.00 92.69 256 VAL A N 1
ATOM 1978 C CA . VAL A 1 256 ? -12.719 11.199 5.517 1.00 92.69 256 VAL A CA 1
ATOM 1979 C C . VAL A 1 256 ? -12.408 12.590 4.966 1.00 92.69 256 VAL A C 1
ATOM 1981 O O . VAL A 1 256 ? -12.555 12.807 3.761 1.00 92.69 256 VAL A O 1
ATOM 1984 N N . LEU A 1 257 ? -11.835 13.478 5.784 1.00 91.75 257 LEU A N 1
ATOM 1985 C CA . LEU A 1 257 ? -11.413 14.819 5.365 1.00 91.75 257 LEU A CA 1
ATOM 1986 C C . LEU A 1 257 ? -10.468 14.774 4.156 1.00 91.75 257 LEU A C 1
ATOM 1988 O O . LEU A 1 257 ? -10.642 15.508 3.183 1.00 91.75 257 LEU A O 1
ATOM 1992 N N . ARG A 1 258 ? -9.488 13.862 4.156 1.00 88.69 258 ARG A N 1
ATOM 1993 C CA . ARG A 1 258 ? -8.543 13.690 3.038 1.00 88.69 258 ARG A CA 1
ATOM 1994 C C . ARG A 1 258 ? -9.224 13.242 1.741 1.00 88.69 258 ARG A C 1
ATOM 1996 O O . ARG A 1 258 ? -8.795 13.620 0.640 1.00 88.69 258 ARG A O 1
ATOM 2003 N N . LEU A 1 259 ? -10.209 12.357 1.851 1.00 90.38 259 LEU A N 1
ATOM 2004 C CA . LEU A 1 259 ? -10.925 11.796 0.708 1.00 90.38 259 LEU A CA 1
ATOM 2005 C C . LEU A 1 259 ? -11.951 12.775 0.130 1.00 90.38 259 LEU A C 1
ATOM 2007 O O . LEU A 1 259 ? -12.163 12.753 -1.089 1.00 90.38 259 LEU A O 1
ATOM 2011 N N . ASP A 1 260 ? -12.508 13.652 0.959 1.00 90.75 260 ASP A N 1
ATOM 2012 C CA . ASP A 1 260 ? -13.456 14.686 0.541 1.00 90.75 260 ASP A CA 1
ATOM 2013 C C . ASP A 1 260 ? -12.767 15.959 0.042 1.00 90.75 260 ASP A C 1
ATOM 2015 O O . ASP A 1 260 ? -13.263 16.590 -0.891 1.00 90.75 260 ASP A O 1
ATOM 2019 N N . ALA A 1 261 ? -11.574 16.286 0.552 1.00 90.31 261 ALA A N 1
ATOM 2020 C CA . ALA A 1 261 ? -10.825 17.469 0.133 1.00 90.31 261 ALA A CA 1
ATOM 2021 C C . ALA A 1 261 ? -10.688 17.553 -1.402 1.00 90.31 261 ALA A C 1
ATOM 2023 O O . ALA A 1 261 ? -10.243 16.578 -2.031 1.00 90.31 261 ALA A O 1
ATOM 2024 N N . PRO A 1 262 ? -11.013 18.692 -2.041 1.00 89.56 262 PRO A N 1
ATOM 2025 C CA . PRO A 1 262 ? -10.991 18.812 -3.493 1.00 89.56 262 PRO A CA 1
ATOM 2026 C C . PRO A 1 262 ? -9.589 18.542 -4.046 1.00 89.56 262 PRO A C 1
ATOM 2028 O O . PRO A 1 262 ? -8.565 18.936 -3.482 1.00 89.56 262 PRO A O 1
ATOM 2031 N N . ILE A 1 263 ? -9.524 17.824 -5.168 1.00 87.50 263 ILE A N 1
ATOM 2032 C CA . ILE A 1 263 ? -8.245 17.537 -5.820 1.00 87.50 263 ILE A CA 1
ATOM 2033 C C . ILE A 1 263 ? -7.801 18.815 -6.523 1.00 87.50 263 ILE A C 1
ATOM 2035 O O . ILE A 1 263 ? -8.359 19.163 -7.561 1.00 87.50 263 ILE A O 1
ATOM 2039 N N . LYS A 1 264 ? -6.785 19.484 -5.965 1.00 81.25 264 LYS A N 1
ATOM 2040 C CA . LYS A 1 264 ? -6.091 20.585 -6.647 1.00 81.25 264 LYS A CA 1
ATOM 2041 C C . LYS A 1 264 ? -5.606 20.084 -8.012 1.00 81.25 264 LYS A C 1
ATOM 2043 O O . LYS A 1 264 ? -4.956 19.028 -8.069 1.00 81.25 264 LYS A O 1
ATOM 2048 N N . ARG A 1 265 ? -6.033 20.783 -9.066 1.00 64.12 265 ARG A N 1
ATOM 2049 C CA . ARG A 1 265 ? -5.713 20.467 -10.460 1.00 64.12 265 ARG A CA 1
ATOM 2050 C C . ARG A 1 265 ? -4.217 20.605 -10.705 1.00 64.12 265 ARG A C 1
ATOM 2052 O O . ARG A 1 265 ? -3.609 21.490 -10.068 1.00 64.12 265 ARG A O 1
#

Solvent-accessible surface area (backbone atoms only — not comparable to full-atom values): 15756 Å² total; per-residue (Å²): 144,78,80,72,63,92,71,60,42,74,42,57,68,45,79,42,65,28,20,41,58,64,45,47,74,72,82,48,73,46,77,43,55,6,88,43,40,20,39,52,86,50,66,70,48,37,51,54,44,40,51,40,51,52,29,57,70,48,76,58,79,58,64,55,50,37,45,86,70,37,84,72,55,75,60,62,74,54,71,93,65,95,70,95,65,81,87,57,53,43,56,23,40,58,92,36,86,84,25,10,52,76,94,49,54,62,72,55,84,57,60,62,89,76,59,68,68,55,50,52,49,20,40,28,28,51,47,8,55,36,48,66,65,59,32,60,43,40,30,66,51,71,57,72,93,42,60,74,39,46,70,60,49,49,55,24,48,47,44,38,43,62,76,64,55,79,90,64,100,60,99,69,72,21,33,37,34,28,41,64,77,63,73,89,50,72,61,73,80,80,69,81,78,74,93,74,78,97,79,75,99,66,79,98,76,74,86,78,66,68,76,78,64,49,35,40,51,60,21,30,72,82,37,95,49,40,44,70,41,43,43,86,71,65,49,54,59,59,61,69,72,21,72,31,40,37,29,21,62,69,21,46,53,54,44,50,52,63,71,67,51,79,79,82,128

Secondary structure (DSSP, 8-state):
---S-TTTTS---EEEEEE-TTS-EEEEEEEEPHHHHSPPP-HHHHHHHHHHHHHHH-B----PPPTTTS-S--S-SS-SSSSSS-----TTSTTSTTPPPTT-----B------HHHHHHHHHHHHHHHHHTT-EEEES-SSTT--S-HHHHHHHHHHHHHTT--S---S---EEEEEPPPGGG-S----------------S------TTS-HHHHHHTT-TTEEEEEGGG--HHHHHHSSEEEE-HHHHHHHHHHHHS----

Foldseek 3Di:
DDLFPPQAAPQDKDKDFAAALQQHTPRDIDIDGSVQQRHPADVPLLVVQQLLVVLQVDFDPDDWQALVRQDADQQQPDDQDDPPDDGTGGCQDCVHVSHTDPPGDDGDGSHDDDDPVSQLVSNSNLNNRCVSSQQEHEYADLAPPAALALVVSLNSNCSNCVVRDPDDPDSQFQEEEADDQDPVPPDDDPDPDPPDDPDDPDDPPPPPDVSRAGSSNSSCPVRPRYDYDHLVPDGSVSSVVGNHYYYYSVSSVVNVCVSPPDDDD

Organism: NCBI:txid81844

Mean predicted aligned error: 10.88 Å

Nearest PDB structures (foldseek):
  8apo-assembly1_Ac  TM=8.654E-01  e=1.064E-20  Polytomella magna
  7p7s-assembly1_I  TM=9.072E-01  e=4.342E-18  Enterococcus faecalis
  7jil-assembly1_D  TM=9.373E-01  e=1.236E-15  Flavobacterium johnsoniae
  6o8w-assembly1_E  TM=8.888E-01  e=1.700E-16  Enterococcus faecalis
  6yws-assembly1_D  TM=7.448E-01  e=3.804E-14  Neurospora crassa OR74A

Radius of gyration: 27.9 Å; Cα contacts (8 Å, |Δi|>4): 399; chains: 1; bounding box: 70×42×83 Å